Protein AF-A0A5K0UY63-F1 (afdb_monomer_lite)

pLDDT: mean 80.29, std 12.87, range [41.0, 97.06]

Secondary structure (DSSP, 8-state):
---------TTHHHHHHHHHHHHSS-GGGGGT------STT--HHHHHHHHHHHHT-BSHHHHHS-SS---HHHHHHHHHHHH-SS---BHHHHHHHHHHHHHHHHHHHHHGGGS---SSTTSS-HHHHHHHHHHHHHHHHHHTTT---BHHHHHHHHHTTS-HHHHHHHHHT-TT-EETTEEPP-EEETTTTEEE-

InterPro domains:
  IPR059080 PTC1-like, winged helix-turn-helix domain [PF25874] (123-197)

Foldseek 3Di:
DDDDDPPDPPPDPVVQLLVCLQPVAGPCVVVVDHDDDDPPPDDSVNVSVVSVVQNAAFCVVVCPPDDDDDDPSNVLQVVLCVVDPDHDTTSNSSSNSVVVVVVVVVVCVVVVVDDDDDPVCPPDPPVLLVVLLVVLLVVCVVVVPPDWAFPCRSLVVPVVVDDSVSNVVSVVVQAQDDNDPDGDHWDQDPVVRTIID

Organism: NCBI:txid210225

Radius of gyration: 25.36 Å; chains: 1; bounding box: 60×40×66 Å

Structure (mmCIF, N/CA/C/O backbone):
data_AF-A0A5K0UY63-F1
#
_entry.id   AF-A0A5K0UY63-F1
#
loop_
_atom_site.group_PDB
_atom_site.id
_atom_site.type_symbol
_atom_site.label_atom_id
_atom_site.label_alt_id
_atom_site.label_comp_id
_atom_site.label_asym_id
_atom_site.label_entity_id
_atom_site.label_seq_id
_atom_site.pdbx_PDB_ins_code
_atom_site.Cartn_x
_atom_site.Cartn_y
_atom_site.Cartn_z
_atom_site.occupancy
_atom_site.B_iso_or_equiv
_atom_site.auth_seq_id
_atom_site.auth_comp_id
_atom_site.auth_asym_id
_atom_site.auth_atom_id
_atom_site.pdbx_PDB_model_num
ATOM 1 N N . LYS A 1 1 ? -19.217 5.381 -24.881 1.00 68.44 1 LYS A N 1
ATOM 2 C CA . LYS A 1 1 ? -18.000 5.062 -24.093 1.00 68.44 1 LYS A CA 1
ATOM 3 C C . LYS A 1 1 ? -17.990 5.991 -22.887 1.00 68.44 1 LYS A C 1
ATOM 5 O O . LYS A 1 1 ? -18.087 7.191 -23.099 1.00 68.44 1 LYS A O 1
ATOM 10 N N . VAL A 1 2 ? -17.984 5.459 -21.666 1.00 81.75 2 VAL A N 1
ATOM 11 C CA . VAL A 1 2 ? -17.947 6.265 -20.432 1.00 81.75 2 VAL A CA 1
ATOM 12 C C . VAL A 1 2 ? -16.505 6.284 -19.935 1.00 81.75 2 VAL A C 1
ATOM 14 O O . VAL A 1 2 ? -15.867 5.234 -19.898 1.00 81.75 2 VAL A O 1
ATOM 17 N N . SER A 1 3 ? -15.977 7.461 -19.608 1.00 83.69 3 SER A N 1
ATOM 18 C CA . SER A 1 3 ? -14.650 7.625 -19.011 1.00 83.69 3 SER A CA 1
ATOM 19 C C . SER A 1 3 ? -14.776 8.178 -17.595 1.00 83.69 3 SER A C 1
ATOM 21 O O . SER A 1 3 ? -15.708 8.914 -17.279 1.00 83.69 3 SER A O 1
ATOM 23 N N . VAL A 1 4 ? -13.827 7.809 -16.737 1.00 83.94 4 VAL A N 1
ATOM 24 C CA . VAL A 1 4 ? -13.703 8.336 -15.377 1.00 83.94 4 VAL A CA 1
ATOM 25 C C . VAL A 1 4 ? -12.340 8.989 -15.260 1.00 83.94 4 VAL A C 1
ATOM 27 O O . VAL A 1 4 ? -11.321 8.371 -15.562 1.00 83.94 4 VAL A O 1
ATOM 30 N N . MET A 1 5 ? -12.330 10.243 -14.820 1.00 81.25 5 MET A N 1
ATOM 31 C CA . MET A 1 5 ? -11.098 10.912 -14.427 1.00 81.25 5 MET A CA 1
ATOM 32 C C . MET A 1 5 ? -10.860 10.692 -12.942 1.00 81.25 5 MET A C 1
ATOM 34 O O . MET A 1 5 ? -11.765 10.851 -12.120 1.00 81.25 5 MET A O 1
ATOM 38 N N . ASP A 1 6 ? -9.623 10.359 -12.592 1.00 76.38 6 ASP A N 1
ATOM 39 C CA . ASP A 1 6 ? -9.246 10.218 -11.198 1.00 76.38 6 ASP A CA 1
ATOM 40 C C . ASP A 1 6 ? -9.054 11.588 -10.538 1.00 76.38 6 ASP A C 1
ATOM 42 O O . ASP A 1 6 ? -7.998 12.203 -10.648 1.00 76.38 6 ASP A O 1
ATOM 46 N N . VAL A 1 7 ? -10.082 12.066 -9.836 1.00 78.88 7 VAL A N 1
ATOM 47 C CA . VAL A 1 7 ? -10.041 13.328 -9.069 1.00 78.88 7 VAL A CA 1
ATOM 48 C C . VAL A 1 7 ? -9.895 13.103 -7.562 1.00 78.88 7 VAL A C 1
ATOM 50 O O . VAL A 1 7 ? -9.933 14.049 -6.772 1.00 78.88 7 VAL A O 1
ATOM 53 N N . SER A 1 8 ? -9.759 11.846 -7.127 1.00 72.00 8 SER A N 1
ATOM 54 C CA . SER A 1 8 ? -9.719 11.518 -5.704 1.00 72.00 8 SER A CA 1
ATOM 55 C C . SER A 1 8 ? -8.430 12.039 -5.057 1.00 72.00 8 SER A C 1
ATOM 57 O O . SER A 1 8 ? -7.321 11.842 -5.551 1.00 72.00 8 SER A O 1
ATOM 59 N 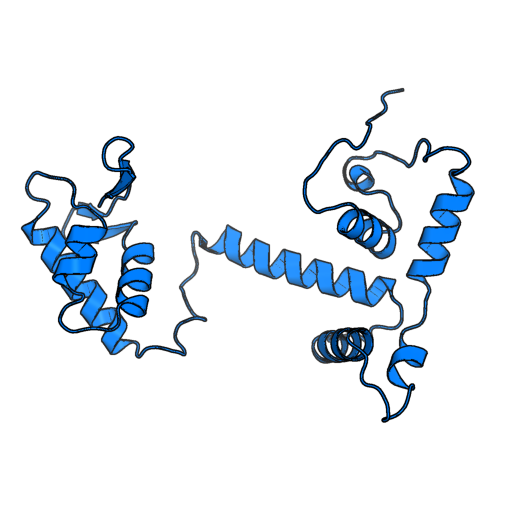N . LYS A 1 9 ? -8.558 12.661 -3.885 1.00 76.56 9 LYS A N 1
ATOM 60 C CA . LYS A 1 9 ? -7.414 12.994 -3.016 1.00 76.56 9 LYS A CA 1
ATOM 61 C C . LYS A 1 9 ? -7.136 11.899 -1.978 1.00 76.56 9 LYS A C 1
ATOM 63 O O . LYS A 1 9 ? -6.212 12.010 -1.180 1.00 76.56 9 LYS A O 1
ATOM 68 N N . LYS A 1 10 ? -7.949 10.837 -1.970 1.00 70.00 10 LYS A N 1
ATOM 69 C CA . LYS A 1 10 ? -7.872 9.733 -1.010 1.00 70.00 10 LYS A CA 1
ATOM 70 C C . LYS A 1 10 ? -6.699 8.809 -1.353 1.00 70.00 10 LYS A C 1
ATOM 72 O O . LYS A 1 10 ? -6.559 8.409 -2.504 1.00 70.00 10 LYS A O 1
ATOM 77 N N . TYR A 1 11 ? -5.918 8.450 -0.335 1.00 69.50 11 TYR A N 1
ATOM 78 C CA . TYR A 1 11 ? -4.783 7.513 -0.388 1.00 69.50 11 TYR A CA 1
ATOM 79 C C . TYR A 1 11 ? -3.586 7.900 -1.279 1.00 69.50 11 TYR A C 1
ATOM 81 O O . TYR A 1 11 ? -2.704 7.075 -1.467 1.00 69.50 11 TYR A O 1
ATOM 89 N N . GLY A 1 12 ? -3.474 9.148 -1.743 1.00 81.06 12 GLY A N 1
ATOM 90 C CA . GLY A 1 12 ? -2.293 9.606 -2.494 1.00 81.06 12 GLY A CA 1
ATOM 91 C C . GLY A 1 12 ? -2.149 8.970 -3.885 1.00 81.06 12 GLY A C 1
ATOM 92 O O . GLY A 1 12 ? -2.877 8.047 -4.265 1.00 81.06 12 GLY A O 1
ATOM 93 N N . LEU A 1 13 ? -1.250 9.511 -4.704 1.00 84.12 13 LEU A N 1
ATOM 94 C CA . LEU A 1 13 ? -0.938 8.954 -6.029 1.00 84.12 13 LEU A CA 1
ATOM 95 C C . LEU A 1 13 ? -0.099 7.676 -5.890 1.00 84.12 13 LEU A C 1
ATOM 97 O O . LEU A 1 13 ? -0.285 6.708 -6.623 1.00 84.12 13 LEU A O 1
ATOM 101 N N . GLU A 1 14 ? 0.770 7.662 -4.889 1.00 86.69 14 GLU A N 1
ATOM 102 C CA . GLU A 1 14 ? 1.729 6.617 -4.560 1.00 86.69 14 GLU A CA 1
ATOM 103 C C . GLU A 1 14 ? 1.026 5.275 -4.356 1.00 86.69 14 GLU A C 1
ATOM 105 O O . GLU A 1 14 ? 1.404 4.271 -4.954 1.00 86.69 14 GLU A O 1
ATOM 110 N N . PHE A 1 15 ? -0.069 5.257 -3.593 1.00 86.69 15 PHE A N 1
ATOM 111 C CA . PHE A 1 15 ? -0.825 4.029 -3.357 1.00 86.69 15 PHE A CA 1
ATOM 112 C C . PHE A 1 15 ? -1.457 3.465 -4.634 1.00 86.69 15 PHE A C 1
ATOM 114 O O . PHE A 1 15 ? -1.556 2.249 -4.803 1.00 86.69 15 PHE A O 1
ATOM 121 N N . ARG A 1 16 ? -1.868 4.331 -5.564 1.00 86.88 16 ARG A N 1
ATOM 122 C CA . ARG A 1 16 ? -2.431 3.898 -6.849 1.00 86.88 16 ARG A CA 1
ATOM 123 C C . ARG A 1 16 ? -1.366 3.299 -7.750 1.00 86.88 16 ARG A C 1
ATOM 125 O O . ARG A 1 16 ? -1.643 2.300 -8.411 1.00 86.88 16 ARG A O 1
ATOM 132 N N . LEU A 1 17 ? -0.168 3.886 -7.751 1.00 88.69 17 LEU A N 1
ATOM 133 C CA . LEU A 1 17 ? 0.991 3.341 -8.455 1.00 88.69 17 LEU A CA 1
ATOM 134 C C . LEU A 1 17 ? 1.354 1.968 -7.888 1.00 88.69 17 LEU A C 1
ATOM 136 O O . LEU A 1 17 ? 1.466 1.012 -8.649 1.00 88.69 17 LEU A O 1
ATOM 140 N N . LEU A 1 18 ? 1.412 1.834 -6.561 1.00 92.06 18 LEU A N 1
ATOM 141 C CA . LEU A 1 18 ? 1.636 0.545 -5.905 1.00 92.06 18 LEU A CA 1
ATOM 142 C C . LEU A 1 18 ? 0.545 -0.479 -6.255 1.00 92.06 18 LEU A C 1
ATOM 144 O O . LEU A 1 18 ? 0.858 -1.634 -6.524 1.00 92.06 18 LEU A O 1
ATOM 148 N N . ASN A 1 19 ? -0.730 -0.077 -6.327 1.00 91.75 19 ASN A N 1
ATOM 149 C CA . ASN A 1 19 ? -1.806 -0.983 -6.746 1.00 91.75 19 ASN A CA 1
ATOM 150 C C . ASN A 1 19 ? -1.631 -1.430 -8.205 1.00 91.75 19 ASN A C 1
ATOM 152 O O . ASN A 1 19 ? -1.922 -2.583 -8.520 1.00 91.75 19 ASN A O 1
ATOM 156 N N . ALA A 1 20 ? -1.169 -0.537 -9.085 1.00 93.31 20 ALA A N 1
ATOM 157 C CA . ALA A 1 20 ? -0.877 -0.887 -10.469 1.00 93.31 20 ALA A CA 1
ATOM 158 C C . ALA A 1 20 ? 0.277 -1.887 -10.572 1.00 93.31 20 ALA A C 1
ATOM 160 O O . ALA A 1 20 ? 0.140 -2.874 -11.286 1.00 93.31 20 ALA A O 1
ATOM 161 N N . VAL A 1 21 ? 1.351 -1.686 -9.806 1.00 95.00 21 VAL A N 1
ATOM 162 C CA . VAL A 1 21 ? 2.482 -2.624 -9.720 1.00 95.00 21 VAL A CA 1
ATOM 163 C C . VAL A 1 21 ? 2.033 -3.986 -9.185 1.00 95.00 21 VAL A C 1
ATOM 165 O O . VAL A 1 21 ? 2.363 -5.007 -9.775 1.00 95.00 21 VAL A O 1
ATOM 168 N N . ALA A 1 22 ? 1.222 -4.016 -8.124 1.00 94.25 22 ALA A N 1
ATOM 169 C CA . ALA A 1 22 ? 0.754 -5.263 -7.521 1.00 94.25 22 ALA A CA 1
ATOM 170 C C . ALA A 1 22 ? -0.205 -6.052 -8.431 1.00 94.25 22 ALA A C 1
ATOM 172 O O . ALA A 1 22 ? -0.107 -7.273 -8.541 1.00 94.25 22 ALA A O 1
ATOM 173 N N . LYS A 1 23 ? -1.161 -5.367 -9.074 1.00 92.75 23 LYS A N 1
ATOM 174 C CA . LYS A 1 23 ? -2.281 -6.011 -9.789 1.00 92.75 23 LYS A CA 1
ATOM 175 C C . LYS A 1 23 ? -2.172 -5.973 -11.312 1.00 92.75 23 LYS A C 1
ATOM 177 O O . LYS A 1 23 ? -3.066 -6.492 -11.980 1.00 92.75 23 LYS A O 1
ATOM 182 N N . GLY A 1 24 ? -1.157 -5.306 -11.858 1.00 91.94 24 GLY A N 1
ATOM 183 C CA . GLY A 1 24 ? -0.968 -5.119 -13.299 1.00 91.94 24 GLY A CA 1
ATOM 184 C C . GLY A 1 24 ? -2.048 -4.269 -13.977 1.00 91.94 24 GLY A C 1
ATOM 185 O O . GLY A 1 24 ? -2.170 -4.298 -15.198 1.00 91.94 24 GLY A O 1
ATOM 186 N N . ARG A 1 25 ? -2.869 -3.539 -13.210 1.00 90.94 25 ARG A N 1
ATOM 187 C CA . ARG A 1 25 ? -4.003 -2.761 -13.731 1.00 90.94 25 ARG A CA 1
ATOM 188 C C . ARG A 1 25 ? -4.186 -1.432 -12.996 1.00 90.94 2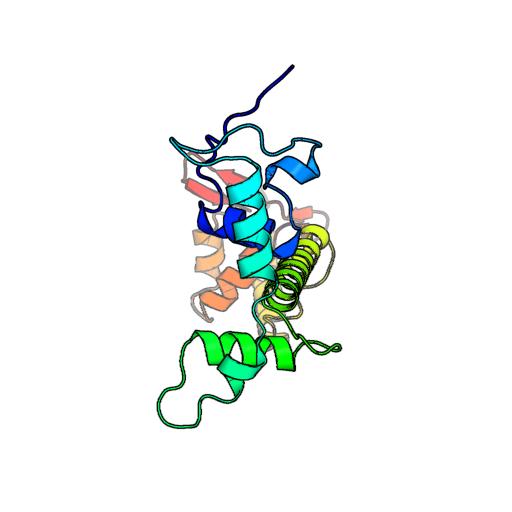5 ARG A C 1
ATOM 190 O O . ARG A 1 25 ? -3.865 -1.352 -11.808 1.00 90.94 25 ARG A O 1
ATOM 197 N N . PRO A 1 26 ? -4.767 -0.409 -13.647 1.00 89.19 26 PRO A N 1
ATOM 198 C CA . PRO A 1 26 ? -5.088 0.856 -12.996 1.00 89.19 26 PRO A CA 1
ATOM 199 C C . PRO A 1 26 ? -5.979 0.682 -11.764 1.00 89.19 26 PRO A C 1
ATOM 201 O O . PRO A 1 26 ? -6.680 -0.319 -11.609 1.00 89.19 26 PRO A O 1
ATOM 204 N N . TRP A 1 27 ? -6.012 1.709 -10.914 1.00 86.69 27 TRP A N 1
ATOM 205 C CA . TRP A 1 27 ? -6.819 1.727 -9.691 1.00 86.69 27 TRP A CA 1
ATOM 206 C C . TRP A 1 27 ? -8.291 1.337 -9.924 1.00 86.69 27 TRP A C 1
ATOM 208 O O . TRP A 1 27 ? -8.825 0.457 -9.246 1.00 86.69 27 TRP A O 1
ATOM 218 N N . TYR A 1 28 ? -8.925 1.932 -10.939 1.00 87.69 28 TYR A N 1
ATOM 219 C CA . TYR A 1 28 ? -10.322 1.660 -11.292 1.00 87.69 28 TYR A CA 1
ATOM 220 C C . TYR A 1 28 ? -10.533 0.336 -12.045 1.00 87.69 28 TYR A C 1
ATOM 222 O O . TYR A 1 28 ? -11.675 -0.044 -12.301 1.00 87.69 28 TYR A O 1
ATOM 230 N N . GLY A 1 29 ? -9.468 -0.420 -12.325 1.00 87.81 29 GLY A N 1
ATOM 231 C CA . GLY A 1 29 ? -9.552 -1.738 -12.958 1.00 87.81 29 GLY A CA 1
ATOM 232 C C . GLY A 1 29 ? -10.328 -2.769 -12.146 1.00 87.81 29 GLY A C 1
ATOM 233 O O . GLY A 1 29 ? -10.882 -3.700 -12.714 1.00 87.81 29 GLY A O 1
ATOM 234 N N . ASN A 1 30 ? -10.464 -2.582 -10.829 1.00 85.94 30 ASN A N 1
ATOM 235 C CA . ASN A 1 30 ? -11.342 -3.434 -10.014 1.00 85.94 30 ASN A CA 1
ATOM 236 C C . ASN A 1 30 ? -12.841 -3.229 -10.315 1.00 85.94 30 ASN A C 1
ATOM 238 O O . ASN A 1 30 ? -13.648 -4.055 -9.907 1.00 85.94 30 ASN A O 1
ATOM 242 N N . TRP A 1 31 ? -13.209 -2.158 -11.024 1.00 89.44 31 TRP A N 1
ATOM 243 C CA . TRP A 1 31 ? -14.579 -1.850 -11.453 1.00 89.44 31 TRP A CA 1
ATOM 244 C C . TRP A 1 31 ? -14.757 -1.975 -12.975 1.00 89.44 31 TRP A C 1
ATOM 246 O O . TRP A 1 31 ? -15.702 -1.424 -13.529 1.00 89.44 31 TRP A O 1
ATOM 256 N N . GLY A 1 32 ? -13.840 -2.669 -13.659 1.00 89.06 32 GLY A N 1
ATOM 257 C CA . GLY A 1 32 ? -13.910 -2.889 -15.107 1.00 89.06 32 GLY A CA 1
ATOM 258 C C . GLY A 1 32 ? -13.437 -1.712 -15.963 1.00 89.06 32 GLY A C 1
ATOM 259 O O . GLY A 1 32 ? -13.630 -1.734 -17.174 1.00 89.06 32 GLY A O 1
ATOM 260 N N . TYR A 1 33 ? -12.818 -0.686 -15.367 1.00 88.81 33 TYR A N 1
ATOM 261 C CA . TYR A 1 33 ? -12.210 0.401 -16.136 1.00 88.81 33 TYR A CA 1
ATOM 262 C C . TYR A 1 33 ? -10.801 0.040 -16.597 1.00 88.81 33 TYR A C 1
ATOM 264 O O . TYR A 1 33 ? -9.966 -0.420 -15.820 1.00 88.81 33 TYR A O 1
ATOM 272 N N . GLU A 1 34 ? -10.504 0.347 -17.850 1.00 88.19 34 GLU A N 1
ATOM 273 C CA . GLU A 1 34 ? -9.173 0.190 -18.426 1.00 88.19 34 GLU A CA 1
ATOM 274 C C . GLU A 1 34 ? -8.415 1.519 -18.448 1.00 88.19 34 GLU A C 1
ATOM 276 O O . GLU A 1 34 ? -8.989 2.600 -18.271 1.00 88.19 34 GLU A O 1
ATOM 281 N N . PHE A 1 35 ? -7.101 1.448 -18.667 1.00 87.12 35 PHE A N 1
ATOM 282 C CA . PHE A 1 35 ? -6.295 2.646 -18.859 1.00 87.12 35 PHE A CA 1
ATOM 283 C C . PHE A 1 35 ? -6.685 3.308 -20.186 1.00 87.12 35 PHE A C 1
ATOM 285 O O . PHE A 1 35 ? -6.451 2.752 -21.254 1.00 87.12 35 PHE A O 1
ATOM 292 N N . GLY A 1 36 ? -7.319 4.480 -20.111 1.00 83.81 36 GLY A N 1
ATOM 293 C CA . GLY A 1 36 ? -7.792 5.200 -21.294 1.00 83.81 36 GLY A CA 1
ATOM 294 C C . GLY A 1 36 ? -6.718 6.085 -21.921 1.00 83.81 36 GLY A C 1
ATOM 295 O O . GLY A 1 36 ? -6.358 5.906 -23.079 1.00 83.81 36 GLY A O 1
ATOM 296 N N . ALA A 1 37 ? -6.232 7.061 -21.156 1.00 80.75 37 ALA A N 1
ATOM 297 C CA . ALA A 1 37 ? -5.186 7.991 -21.564 1.00 80.75 37 ALA A CA 1
ATOM 298 C C . ALA A 1 37 ? -4.457 8.510 -20.320 1.00 80.75 37 ALA A C 1
ATOM 300 O O . ALA A 1 37 ? -5.085 8.720 -19.278 1.00 80.75 37 ALA A O 1
ATOM 301 N N . GLY A 1 38 ? -3.143 8.704 -20.426 1.00 74.62 38 GLY A N 1
ATOM 302 C CA . GLY A 1 38 ? -2.358 9.362 -19.387 1.00 74.62 38 GLY A CA 1
ATOM 303 C C . GLY A 1 38 ? -2.269 10.873 -19.593 1.00 74.62 38 GLY A C 1
ATOM 304 O O . GLY A 1 38 ? -2.904 11.445 -20.479 1.00 74.62 38 GLY A O 1
ATOM 305 N N . SER A 1 39 ? -1.438 11.518 -18.775 1.00 76.38 39 SER A N 1
ATOM 306 C CA . SER A 1 39 ? -0.984 12.890 -19.021 1.00 76.38 39 SER A CA 1
ATOM 307 C C . SER A 1 39 ? -0.276 12.997 -20.379 1.00 76.38 39 SER A C 1
ATOM 309 O O . SER A 1 39 ? 0.105 11.981 -20.963 1.00 76.38 39 SER A O 1
ATOM 311 N N . PHE A 1 40 ? -0.098 14.224 -20.880 1.00 75.56 40 PHE A N 1
ATOM 312 C CA . PHE A 1 40 ? 0.526 14.504 -22.180 1.00 75.56 40 PHE A CA 1
ATOM 313 C C . PHE A 1 40 ? 1.731 13.581 -22.467 1.00 75.56 40 PHE A C 1
ATOM 315 O O . PHE A 1 40 ? 2.622 13.453 -21.631 1.00 75.56 40 PHE A O 1
ATOM 322 N N . ALA A 1 41 ? 1.727 12.936 -23.640 1.00 75.00 41 ALA A N 1
ATOM 323 C CA . ALA A 1 41 ? 2.731 11.972 -24.117 1.00 75.00 41 ALA A CA 1
ATOM 324 C C . ALA A 1 41 ? 2.818 10.595 -23.409 1.00 75.00 41 ALA A C 1
ATOM 326 O O . ALA A 1 41 ? 3.713 9.813 -23.728 1.00 75.00 41 ALA A O 1
ATOM 327 N N . ILE A 1 42 ? 1.889 10.231 -22.518 1.00 82.62 42 ILE A N 1
ATOM 328 C CA . ILE A 1 42 ? 1.812 8.867 -21.961 1.00 82.62 42 ILE A CA 1
ATOM 329 C C . ILE A 1 42 ? 0.825 8.026 -22.780 1.00 82.62 42 ILE A C 1
ATOM 331 O O . ILE A 1 42 ? -0.391 8.226 -22.708 1.00 82.62 42 ILE A O 1
ATOM 335 N N . SER A 1 43 ? 1.352 7.067 -23.546 1.00 89.00 43 SER A N 1
ATOM 336 C CA . SER A 1 43 ? 0.550 6.079 -24.267 1.00 89.00 43 SER A CA 1
ATOM 337 C C . SER A 1 43 ? 0.120 4.928 -23.353 1.00 89.00 43 SER A C 1
ATOM 339 O O . SER A 1 43 ? 0.664 4.711 -22.268 1.00 89.00 43 SER A O 1
ATOM 341 N N . ILE A 1 44 ? -0.880 4.170 -23.802 1.00 89.50 44 ILE A N 1
ATOM 342 C CA . ILE A 1 44 ? -1.329 2.952 -23.118 1.00 89.50 44 ILE A CA 1
ATOM 343 C C . ILE A 1 44 ? -0.168 1.951 -23.008 1.00 89.50 44 ILE A C 1
ATOM 345 O O . ILE A 1 44 ? 0.078 1.396 -21.936 1.00 89.50 44 ILE A O 1
ATOM 349 N N . ASP A 1 45 ? 0.592 1.778 -24.090 1.00 90.88 45 ASP A N 1
ATOM 350 C CA . ASP A 1 45 ? 1.724 0.853 -24.131 1.00 90.88 45 ASP A CA 1
ATOM 351 C C . ASP A 1 45 ? 2.845 1.268 -23.185 1.00 90.88 45 ASP A C 1
ATOM 353 O O . ASP A 1 45 ? 3.361 0.421 -22.453 1.00 90.88 45 ASP A O 1
ATOM 357 N N . SER A 1 46 ? 3.192 2.561 -23.144 1.00 91.75 46 SER A N 1
ATOM 358 C CA . SER A 1 46 ? 4.248 3.045 -22.254 1.00 91.75 46 SER A CA 1
ATOM 359 C C . SER A 1 46 ? 3.855 2.896 -20.786 1.00 91.75 46 SER A C 1
ATOM 361 O O . SER A 1 46 ? 4.687 2.498 -19.971 1.00 91.75 46 SER A O 1
ATOM 363 N N . TYR A 1 47 ? 2.577 3.109 -20.453 1.00 91.19 47 TYR A N 1
ATOM 364 C CA . TYR A 1 47 ? 2.049 2.840 -19.118 1.00 91.19 47 TYR A CA 1
ATOM 365 C C . TYR A 1 47 ? 2.214 1.366 -18.728 1.00 91.19 47 TYR A C 1
ATOM 367 O O . TYR A 1 47 ? 2.819 1.062 -17.699 1.00 91.19 47 TYR A O 1
ATOM 375 N N . PHE A 1 48 ? 1.719 0.434 -19.548 1.00 92.44 48 PHE A N 1
ATOM 376 C CA . PHE A 1 48 ? 1.805 -0.991 -19.219 1.00 92.44 48 PHE A CA 1
ATOM 377 C C . PHE A 1 48 ? 3.241 -1.518 -19.250 1.00 92.44 48 PHE A C 1
ATOM 379 O O . PHE A 1 48 ? 3.581 -2.401 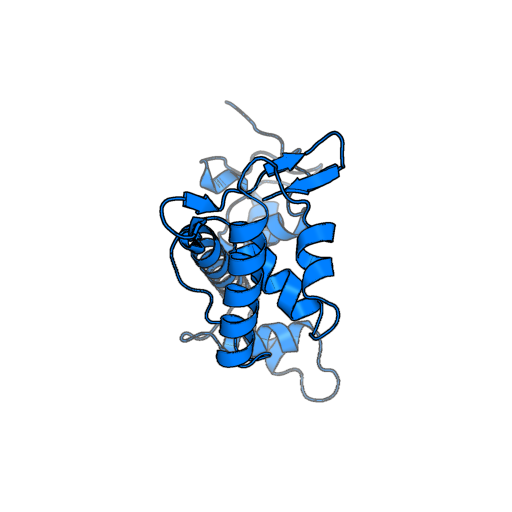-18.464 1.00 92.44 48 PHE A O 1
ATOM 386 N N . GLN A 1 49 ? 4.100 -0.977 -20.114 1.00 94.56 49 GLN A N 1
ATOM 387 C CA . GLN A 1 49 ? 5.523 -1.296 -20.119 1.00 94.56 49 GLN A CA 1
ATOM 388 C C . GLN A 1 49 ? 6.199 -0.841 -18.825 1.00 94.56 49 GLN A C 1
ATOM 390 O O . GLN A 1 49 ? 6.942 -1.625 -18.241 1.00 94.56 49 GLN A O 1
ATOM 395 N N . ALA A 1 50 ? 5.907 0.369 -18.344 1.00 93.62 50 ALA A N 1
ATOM 396 C CA . ALA A 1 50 ? 6.432 0.861 -17.075 1.00 93.62 50 ALA A CA 1
ATOM 397 C C . ALA A 1 50 ? 5.943 0.012 -15.892 1.00 93.62 50 ALA A C 1
ATOM 399 O O . ALA A 1 50 ? 6.749 -0.392 -15.058 1.00 93.62 50 ALA A O 1
ATOM 400 N N . VAL A 1 51 ? 4.646 -0.319 -15.847 1.00 94.81 51 VAL A N 1
ATOM 401 C CA . VAL A 1 51 ? 4.086 -1.196 -14.805 1.00 94.81 51 VAL A CA 1
ATOM 402 C C . VAL A 1 51 ? 4.792 -2.549 -14.802 1.00 94.81 51 VAL A C 1
ATOM 404 O O . VAL A 1 51 ? 5.236 -2.972 -13.740 1.00 94.81 51 VAL A O 1
ATOM 407 N N . ARG A 1 52 ? 4.956 -3.187 -15.970 1.00 96.06 52 ARG A N 1
ATOM 408 C CA . ARG A 1 52 ? 5.670 -4.469 -16.091 1.00 96.06 52 ARG A CA 1
ATOM 409 C C . ARG A 1 52 ? 7.130 -4.365 -15.666 1.00 96.06 52 ARG A C 1
ATOM 411 O O . ARG A 1 52 ? 7.598 -5.217 -14.926 1.00 96.06 52 ARG A O 1
ATOM 418 N N . ALA A 1 53 ? 7.834 -3.329 -16.120 1.00 96.62 53 ALA A N 1
ATOM 419 C CA . ALA A 1 53 ? 9.244 -3.134 -15.802 1.00 96.62 53 ALA A CA 1
ATOM 420 C C . ALA A 1 53 ? 9.467 -2.969 -14.295 1.00 96.62 53 ALA A C 1
ATOM 422 O O . ALA A 1 53 ? 10.416 -3.529 -13.760 1.00 96.62 53 ALA A O 1
ATOM 423 N N . ILE A 1 54 ? 8.582 -2.233 -13.614 1.00 95.62 54 ILE A N 1
ATOM 424 C CA . ILE A 1 54 ? 8.638 -2.036 -12.162 1.00 95.62 54 ILE A CA 1
ATOM 425 C C . ILE A 1 54 ? 8.215 -3.311 -11.423 1.00 95.62 54 ILE A C 1
ATOM 427 O O . ILE A 1 54 ? 8.855 -3.698 -10.450 1.00 95.62 54 ILE A O 1
ATOM 431 N N . SER A 1 55 ? 7.149 -3.979 -11.871 1.00 96.62 55 SER A N 1
ATOM 432 C CA . SER A 1 55 ? 6.629 -5.183 -11.216 1.00 96.62 55 SER A CA 1
ATOM 433 C C . SER A 1 55 ? 7.622 -6.343 -11.272 1.00 96.62 55 SER A C 1
ATOM 435 O O . SER A 1 55 ? 7.720 -7.094 -10.308 1.00 96.62 55 SER A O 1
ATOM 437 N N . SER A 1 56 ? 8.395 -6.456 -12.356 1.00 96.50 56 SER A N 1
ATOM 438 C CA . SER A 1 56 ? 9.380 -7.521 -12.564 1.00 96.50 56 SER A CA 1
ATOM 439 C C . SER A 1 56 ? 10.753 -7.259 -11.938 1.00 96.50 56 SER A C 1
ATOM 441 O O . SER A 1 56 ? 11.676 -8.023 -12.211 1.00 96.50 56 SER A O 1
ATOM 443 N N . ILE A 1 57 ? 10.940 -6.181 -11.166 1.00 95.88 57 ILE A N 1
ATOM 444 C CA . ILE A 1 57 ? 12.232 -5.910 -10.522 1.00 95.88 57 ILE A CA 1
ATOM 445 C C . ILE A 1 57 ? 12.515 -7.028 -9.499 1.00 95.88 57 ILE A C 1
ATOM 447 O O . ILE A 1 57 ? 11.708 -7.192 -8.578 1.00 95.88 57 ILE A O 1
ATOM 451 N N . PRO A 1 58 ? 13.632 -7.771 -9.628 1.00 95.69 58 PRO A N 1
ATOM 452 C CA . PRO A 1 58 ? 14.024 -8.795 -8.662 1.00 95.69 58 PRO A CA 1
ATOM 453 C C . PRO A 1 58 ? 14.418 -8.166 -7.320 1.00 95.69 58 PRO A C 1
ATOM 455 O O . PRO A 1 58 ? 15.014 -7.085 -7.288 1.00 95.69 58 PRO A O 1
ATOM 458 N N . LEU A 1 59 ? 14.090 -8.830 -6.210 1.00 92.88 59 LEU A N 1
ATOM 459 C CA . LEU A 1 59 ? 14.388 -8.340 -4.860 1.00 92.88 59 LEU A CA 1
ATOM 460 C C . LEU A 1 59 ? 15.789 -8.723 -4.376 1.00 92.88 59 LEU A C 1
ATOM 462 O O . LEU A 1 59 ? 16.351 -8.045 -3.514 1.00 92.88 59 LEU A O 1
ATOM 466 N N . GLU A 1 60 ? 16.365 -9.784 -4.938 1.00 90.50 60 GLU A N 1
ATOM 467 C CA . GLU A 1 60 ? 17.657 -10.343 -4.546 1.00 90.50 60 GLU A CA 1
ATOM 468 C C . GLU A 1 60 ? 18.793 -9.304 -4.551 1.00 90.50 60 GLU A C 1
ATOM 470 O O . GLU A 1 60 ? 19.536 -9.257 -3.567 1.00 90.50 60 GLU A O 1
ATOM 475 N N . PRO A 1 61 ? 18.926 -8.413 -5.558 1.00 89.56 61 PRO A N 1
ATOM 476 C CA . PRO A 1 61 ? 19.991 -7.411 -5.567 1.00 89.56 61 PRO A CA 1
ATOM 477 C C . PRO A 1 61 ? 19.944 -6.463 -4.365 1.00 89.56 61 PRO A C 1
ATOM 479 O O . PRO A 1 61 ? 20.991 -6.085 -3.847 1.00 89.56 61 PRO A O 1
ATOM 482 N N . PHE A 1 62 ? 18.746 -6.126 -3.872 1.00 86.56 62 PHE A N 1
ATOM 483 C CA . PHE A 1 62 ? 18.592 -5.245 -2.711 1.00 86.56 62 PHE A CA 1
ATOM 484 C C . PHE A 1 62 ? 18.946 -5.934 -1.393 1.00 86.56 62 PHE A C 1
ATOM 486 O O . PHE A 1 62 ? 19.202 -5.247 -0.412 1.00 86.56 62 PHE A O 1
ATOM 493 N N . LEU A 1 63 ? 18.951 -7.270 -1.353 1.00 82.69 63 LEU A N 1
ATOM 494 C CA . LEU A 1 63 ? 19.303 -8.060 -0.171 1.00 82.69 63 LEU A CA 1
ATOM 495 C C . LEU A 1 63 ? 20.801 -8.378 -0.097 1.00 82.69 63 LEU A C 1
ATOM 497 O O . LEU A 1 63 ? 21.327 -8.578 0.998 1.00 82.69 63 LEU A O 1
ATOM 501 N N . VAL A 1 64 ? 21.473 -8.432 -1.251 1.00 78.88 64 VAL A N 1
ATOM 502 C CA . VAL A 1 64 ? 22.908 -8.740 -1.368 1.00 78.88 64 VAL A CA 1
ATOM 503 C C . VAL A 1 64 ? 23.784 -7.510 -1.130 1.00 78.88 64 VAL A C 1
ATOM 505 O O . VAL A 1 64 ? 24.957 -7.674 -0.812 1.00 78.88 64 VAL A O 1
ATOM 508 N N . GLU A 1 65 ? 23.245 -6.290 -1.236 1.00 64.50 65 GLU A N 1
ATOM 509 C CA . GLU A 1 65 ? 24.009 -5.053 -1.040 1.00 64.50 65 GLU A CA 1
ATOM 510 C C . GLU A 1 65 ? 24.559 -4.962 0.404 1.00 64.50 65 GLU A C 1
ATOM 512 O O . GLU A 1 65 ? 23.895 -4.580 1.369 1.00 64.50 65 GLU A O 1
ATOM 517 N N . GLU A 1 66 ? 25.797 -5.437 0.553 1.00 55.59 66 GLU A N 1
ATOM 518 C CA . GLU A 1 66 ? 26.436 -5.809 1.807 1.00 55.59 66 GLU A CA 1
ATOM 519 C C . GLU A 1 66 ? 26.712 -4.613 2.730 1.00 55.59 66 GLU A C 1
ATOM 521 O O . GLU A 1 66 ? 27.431 -3.670 2.398 1.00 55.59 66 GLU A O 1
ATOM 526 N N . ARG A 1 67 ? 26.237 -4.765 3.973 1.00 54.81 67 ARG A N 1
ATOM 527 C CA . ARG A 1 67 ? 26.907 -4.435 5.251 1.00 54.81 67 ARG A CA 1
ATOM 528 C C . ARG A 1 67 ? 27.294 -2.980 5.562 1.00 54.81 67 ARG A C 1
ATOM 530 O O . ARG A 1 67 ? 27.489 -2.697 6.740 1.00 54.81 67 ARG A O 1
ATOM 537 N N . SER A 1 68 ? 27.360 -2.051 4.606 1.00 54.53 68 SER A N 1
ATOM 538 C CA . SER A 1 68 ? 27.800 -0.666 4.867 1.00 54.53 68 SER A CA 1
ATOM 539 C C . SER A 1 68 ? 26.665 0.360 4.957 1.00 54.53 68 SER A C 1
ATOM 541 O O . SER A 1 68 ? 26.839 1.394 5.603 1.00 54.53 68 SER A O 1
ATOM 543 N N . ARG A 1 69 ? 25.493 0.098 4.357 1.00 62.34 69 ARG A N 1
ATOM 544 C CA . ARG A 1 69 ? 24.351 1.030 4.353 1.00 62.34 69 ARG A CA 1
ATOM 545 C C . ARG A 1 69 ? 23.025 0.274 4.350 1.00 62.34 69 ARG A C 1
ATOM 547 O O . ARG A 1 69 ? 22.478 -0.009 3.292 1.00 62.34 69 ARG A O 1
ATOM 554 N N . ARG A 1 70 ? 22.488 -0.037 5.535 1.00 70.56 70 ARG A N 1
ATOM 555 C CA . ARG A 1 70 ? 21.093 -0.496 5.638 1.00 70.56 70 ARG A CA 1
ATOM 556 C C . ARG A 1 70 ? 20.187 0.612 5.117 1.00 70.56 70 ARG A C 1
ATOM 558 O O . ARG A 1 70 ? 20.118 1.688 5.709 1.00 70.56 70 ARG A O 1
ATOM 565 N N . THR A 1 71 ? 19.555 0.371 3.977 1.00 83.88 71 THR A N 1
ATOM 566 C CA . THR A 1 71 ? 18.555 1.283 3.433 1.00 83.88 71 THR A CA 1
ATOM 567 C C . THR A 1 71 ? 17.193 0.948 4.043 1.00 83.88 71 THR A C 1
ATOM 569 O O . THR A 1 71 ? 16.929 -0.218 4.341 1.00 83.88 71 THR A O 1
ATOM 572 N N . PRO A 1 72 ? 16.277 1.921 4.174 1.00 87.81 72 PRO A N 1
ATOM 573 C CA . PRO A 1 72 ? 14.902 1.627 4.579 1.00 87.81 72 PRO A CA 1
ATOM 574 C C . PRO A 1 72 ? 14.224 0.582 3.679 1.00 87.81 72 PRO A C 1
ATOM 576 O O . PRO A 1 72 ? 13.372 -0.172 4.136 1.00 87.81 72 PRO A O 1
ATOM 579 N N . LEU A 1 73 ? 14.619 0.513 2.401 1.00 87.62 73 LEU A N 1
ATOM 580 C CA . LEU A 1 73 ? 14.117 -0.485 1.462 1.00 87.62 73 LEU A CA 1
ATOM 581 C C . LEU A 1 73 ? 14.578 -1.900 1.838 1.00 87.62 73 LEU A C 1
ATOM 583 O O . LEU A 1 73 ? 13.754 -2.811 1.836 1.00 87.62 73 LEU A O 1
ATOM 587 N N . TYR A 1 74 ? 15.850 -2.073 2.215 1.00 89.25 74 TYR A N 1
ATOM 588 C CA . TYR A 1 74 ? 16.360 -3.346 2.731 1.00 89.25 74 TYR A CA 1
ATOM 589 C C . TYR A 1 74 ? 15.545 -3.818 3.937 1.00 89.25 74 TYR A C 1
ATOM 591 O O . TYR A 1 74 ? 15.078 -4.954 3.947 1.00 89.25 74 TYR A O 1
ATOM 599 N N . ASP A 1 75 ? 15.326 -2.942 4.924 1.00 89.56 75 ASP A N 1
ATOM 600 C CA . ASP A 1 75 ? 14.603 -3.301 6.150 1.00 89.56 75 ASP A CA 1
ATOM 601 C C . ASP A 1 75 ? 13.154 -3.715 5.852 1.00 89.56 75 ASP A C 1
ATOM 603 O O . ASP A 1 75 ? 12.659 -4.688 6.421 1.00 89.56 75 ASP A O 1
ATOM 607 N N . ILE A 1 76 ? 12.486 -3.024 4.919 1.00 92.50 76 ILE A N 1
ATOM 608 C CA . ILE A 1 76 ? 11.137 -3.378 4.456 1.00 92.50 76 ILE A CA 1
ATOM 609 C C . ILE A 1 76 ? 11.142 -4.753 3.784 1.00 92.50 76 ILE A C 1
ATOM 611 O O . ILE A 1 76 ? 10.340 -5.609 4.159 1.00 92.50 76 ILE A O 1
ATOM 615 N N . ILE A 1 77 ? 12.032 -4.981 2.813 1.00 92.00 77 ILE A N 1
ATOM 616 C CA . ILE A 1 77 ? 12.106 -6.261 2.094 1.00 92.00 77 ILE A CA 1
ATOM 617 C C . ILE A 1 77 ? 12.393 -7.386 3.090 1.00 92.00 77 ILE A C 1
ATOM 619 O O . ILE A 1 77 ? 11.667 -8.374 3.119 1.00 92.00 77 ILE A O 1
ATOM 623 N N . PHE A 1 78 ? 13.402 -7.221 3.945 1.00 90.31 78 PHE A N 1
ATOM 624 C CA . PHE A 1 78 ? 13.784 -8.218 4.939 1.00 90.31 78 PHE A CA 1
ATOM 625 C C . PHE A 1 78 ? 12.633 -8.537 5.902 1.00 90.31 78 PHE A C 1
ATOM 627 O O . PHE A 1 78 ? 12.318 -9.708 6.119 1.00 90.31 78 PHE A O 1
ATOM 634 N N . PHE A 1 79 ? 11.967 -7.512 6.442 1.00 92.31 79 PHE A N 1
ATOM 635 C CA . PHE A 1 79 ? 10.860 -7.687 7.379 1.00 92.31 79 PHE A CA 1
ATOM 636 C C . PHE A 1 79 ? 9.703 -8.467 6.752 1.00 92.31 79 PHE A C 1
ATOM 638 O O . PHE A 1 79 ? 9.271 -9.477 7.307 1.00 92.31 79 PHE A O 1
ATOM 645 N N . TYR A 1 80 ? 9.222 -8.055 5.579 1.00 94.25 80 TYR A N 1
ATOM 646 C CA . TYR A 1 80 ? 8.080 -8.725 4.956 1.00 94.25 80 TYR A CA 1
ATOM 647 C C . TYR A 1 80 ? 8.434 -10.102 4.392 1.00 94.25 80 TYR A C 1
ATOM 649 O O . TYR A 1 80 ? 7.615 -11.014 4.502 1.00 94.25 80 TYR A O 1
ATOM 657 N N . SER A 1 81 ? 9.658 -10.301 3.897 1.00 91.25 81 SER A N 1
ATOM 658 C CA . SER A 1 81 ? 10.152 -11.633 3.529 1.00 91.25 81 SER A CA 1
ATOM 659 C C . SER A 1 81 ? 10.227 -12.571 4.733 1.00 91.25 81 SER A C 1
ATOM 661 O O . SER A 1 81 ? 9.922 -13.748 4.590 1.00 91.25 81 SER A O 1
ATOM 663 N N . SER A 1 82 ? 10.562 -12.066 5.927 1.00 91.06 82 SER A N 1
ATOM 664 C CA . SER A 1 82 ? 10.587 -12.875 7.157 1.00 91.06 82 SER A CA 1
ATOM 665 C C . SER A 1 82 ? 9.195 -13.299 7.644 1.00 91.06 82 SER A C 1
ATOM 667 O O . SER A 1 82 ? 9.062 -14.308 8.332 1.00 91.06 82 SER A O 1
ATOM 669 N N . LEU A 1 83 ? 8.158 -12.533 7.289 1.00 92.19 83 LEU A N 1
ATOM 670 C CA . LEU A 1 83 ? 6.764 -12.839 7.618 1.00 92.19 83 LEU A CA 1
ATOM 671 C C . LEU A 1 83 ? 6.096 -13.753 6.589 1.00 92.19 83 LEU A C 1
ATOM 673 O O . LEU A 1 83 ? 5.089 -14.382 6.907 1.00 92.19 83 LEU A O 1
ATOM 677 N N . SER A 1 84 ? 6.585 -13.761 5.352 1.00 91.19 84 SER A N 1
ATOM 678 C CA . SER A 1 84 ? 5.978 -14.514 4.260 1.00 91.19 84 SER A CA 1
ATOM 679 C C . SER A 1 84 ? 6.315 -16.000 4.362 1.00 91.19 84 SER A C 1
ATOM 681 O O . SER A 1 84 ? 7.459 -16.382 4.595 1.00 91.19 84 SER A O 1
ATOM 683 N N . THR A 1 85 ? 5.320 -16.861 4.153 1.00 89.00 85 THR A N 1
ATOM 684 C CA . THR A 1 85 ? 5.524 -18.317 4.064 1.00 89.00 85 THR A CA 1
ATOM 685 C C . THR A 1 85 ? 6.096 -18.740 2.712 1.00 89.00 85 THR A C 1
ATOM 687 O O . THR A 1 85 ? 6.746 -19.779 2.616 1.00 89.00 85 THR A O 1
ATOM 690 N N . SER A 1 86 ? 5.870 -17.937 1.670 1.00 87.62 86 SER A N 1
ATOM 691 C CA . SER A 1 86 ? 6.424 -18.116 0.328 1.00 87.62 86 SER A CA 1
ATOM 692 C C . SER A 1 86 ? 7.549 -17.111 0.055 1.00 87.62 86 SER A C 1
ATOM 694 O O . SER A 1 86 ? 7.470 -15.975 0.529 1.00 87.62 86 SER A O 1
ATOM 696 N N . PRO A 1 87 ? 8.574 -17.470 -0.735 1.00 89.19 87 PRO A N 1
ATOM 697 C CA . PRO A 1 87 ? 9.620 -16.522 -1.101 1.00 89.19 87 PRO A CA 1
ATOM 698 C C . PRO A 1 87 ? 9.031 -15.360 -1.912 1.00 89.19 87 PRO A C 1
ATOM 700 O O . PRO A 1 87 ? 8.234 -15.573 -2.824 1.00 89.19 87 PRO A O 1
ATOM 703 N N . LEU A 1 88 ? 9.424 -14.134 -1.565 1.00 93.94 88 LEU A N 1
ATOM 704 C CA . LEU A 1 88 ? 9.101 -12.931 -2.329 1.00 93.94 88 LEU A CA 1
ATOM 705 C C . LEU A 1 88 ? 10.261 -12.674 -3.294 1.00 93.94 88 LEU A C 1
ATOM 707 O O . LEU A 1 88 ? 11.361 -12.351 -2.846 1.00 93.94 88 LEU A O 1
ATOM 711 N N . SER A 1 89 ? 10.031 -12.850 -4.595 1.00 94.44 89 SER A N 1
ATOM 712 C CA . SER A 1 89 ? 11.088 -12.752 -5.613 1.00 94.44 89 SER A CA 1
ATOM 713 C C . SER A 1 89 ? 11.095 -11.403 -6.318 1.00 94.44 89 SER A C 1
ATOM 715 O O . SER A 1 89 ? 12.153 -10.879 -6.648 1.00 94.44 89 SER A O 1
ATOM 717 N N . THR A 1 90 ? 9.923 -10.813 -6.540 1.00 97.06 90 THR A N 1
ATOM 718 C CA . THR A 1 90 ? 9.787 -9.562 -7.290 1.00 97.06 90 THR A CA 1
ATOM 719 C C . THR A 1 90 ? 9.159 -8.450 -6.462 1.00 97.06 90 THR A C 1
ATOM 721 O O . THR A 1 90 ? 8.493 -8.682 -5.448 1.00 97.06 90 THR A O 1
ATOM 724 N N . LEU A 1 91 ? 9.320 -7.208 -6.920 1.00 96.06 91 LEU A N 1
ATOM 725 C CA . LEU A 1 91 ? 8.635 -6.066 -6.320 1.00 96.06 91 LEU A CA 1
ATOM 726 C C . LEU A 1 91 ? 7.108 -6.234 -6.354 1.00 96.06 91 LEU A C 1
ATOM 728 O O . LEU A 1 91 ? 6.429 -5.799 -5.423 1.00 96.06 91 LEU A O 1
ATOM 732 N N . GLN A 1 92 ? 6.565 -6.892 -7.384 1.00 96.50 92 GLN A N 1
ATOM 733 C CA . GLN A 1 92 ? 5.149 -7.251 -7.427 1.00 96.50 92 GLN A CA 1
ATOM 734 C C . GLN A 1 92 ? 4.747 -8.112 -6.230 1.00 96.50 92 GLN A C 1
ATOM 736 O O . GLN A 1 92 ? 3.768 -7.781 -5.559 1.00 96.50 92 GLN A O 1
ATOM 741 N N . ASP A 1 93 ? 5.508 -9.171 -5.953 1.00 96.00 93 ASP A N 1
ATOM 742 C CA . ASP A 1 93 ? 5.217 -10.116 -4.872 1.00 96.00 93 ASP A CA 1
ATOM 743 C C . ASP A 1 93 ? 5.231 -9.409 -3.517 1.00 96.00 93 ASP A C 1
ATOM 745 O O . ASP A 1 93 ? 4.298 -9.552 -2.727 1.00 96.00 93 ASP A O 1
ATOM 749 N N . LEU A 1 94 ? 6.245 -8.572 -3.280 1.00 96.19 94 LEU A N 1
ATOM 750 C CA . LEU A 1 94 ? 6.364 -7.792 -2.051 1.00 96.19 94 LEU A CA 1
ATOM 751 C C . LEU A 1 94 ? 5.182 -6.842 -1.855 1.00 96.19 94 LEU A C 1
ATOM 753 O O . LEU A 1 94 ? 4.555 -6.840 -0.796 1.00 96.19 94 LEU A O 1
ATOM 757 N N . VAL A 1 95 ? 4.865 -6.021 -2.860 1.00 95.38 95 VAL A N 1
ATOM 758 C CA . VAL A 1 95 ? 3.785 -5.032 -2.737 1.00 95.38 95 VAL A CA 1
ATOM 759 C C . VAL A 1 95 ? 2.434 -5.731 -2.603 1.00 95.38 95 VAL A C 1
ATOM 761 O O . VAL A 1 95 ? 1.608 -5.304 -1.794 1.00 95.38 95 VAL A O 1
ATOM 764 N N . LEU A 1 96 ? 2.209 -6.815 -3.350 1.00 94.69 96 LEU A N 1
ATOM 765 C CA . LEU A 1 96 ? 0.994 -7.615 -3.239 1.00 94.69 96 LEU A CA 1
ATOM 766 C C . LEU A 1 96 ? 0.851 -8.194 -1.827 1.00 94.69 96 LEU A C 1
ATOM 768 O O . LEU A 1 96 ? -0.211 -8.028 -1.227 1.00 94.69 96 LEU A O 1
ATOM 772 N N . TYR A 1 97 ? 1.917 -8.775 -1.274 1.00 95.56 97 TYR A N 1
ATOM 773 C CA . TYR A 1 97 ? 1.928 -9.340 0.076 1.00 95.56 97 TYR A CA 1
ATOM 774 C C . TYR A 1 97 ? 1.673 -8.287 1.167 1.00 95.56 97 TYR A C 1
ATOM 776 O O . TYR A 1 97 ? 0.857 -8.478 2.069 1.00 95.56 97 TYR A O 1
ATOM 784 N N . ILE A 1 98 ? 2.299 -7.111 1.067 1.00 94.94 98 ILE A N 1
ATOM 785 C CA . ILE A 1 98 ? 2.037 -6.006 2.003 1.00 94.94 98 ILE A CA 1
ATOM 786 C C . ILE A 1 98 ? 0.568 -5.572 1.918 1.00 94.94 98 ILE A C 1
ATOM 788 O O . ILE A 1 98 ? -0.085 -5.346 2.940 1.00 94.94 98 ILE A O 1
ATOM 792 N N . MET A 1 99 ? 0.014 -5.467 0.707 1.00 92.31 99 MET A N 1
ATOM 793 C CA . MET A 1 99 ? -1.388 -5.097 0.523 1.00 92.31 99 MET A CA 1
ATOM 794 C C . MET A 1 99 ? -2.356 -6.138 1.094 1.00 92.31 99 MET A C 1
ATOM 796 O O . MET A 1 99 ? -3.377 -5.737 1.662 1.00 92.31 99 MET A O 1
ATOM 800 N N . THR A 1 100 ? -2.062 -7.438 0.976 1.00 92.69 100 THR A N 1
ATOM 801 C CA . THR A 1 100 ? -2.895 -8.494 1.575 1.00 92.69 100 THR A CA 1
ATOM 802 C C . THR A 1 100 ? -2.869 -8.409 3.095 1.00 92.69 100 THR A C 1
ATOM 804 O O . THR A 1 100 ? -3.938 -8.367 3.699 1.00 92.69 100 THR A O 1
ATOM 807 N N . LEU A 1 101 ? -1.693 -8.234 3.709 1.00 92.88 101 LEU A N 1
ATOM 808 C CA . LEU A 1 101 ? -1.569 -8.052 5.161 1.00 92.88 101 LEU A CA 1
ATOM 809 C C . LEU A 1 101 ? -2.341 -6.825 5.666 1.00 92.88 101 LEU A C 1
ATOM 811 O O . LEU A 1 101 ? -3.072 -6.899 6.654 1.00 92.88 101 LEU A O 1
ATOM 815 N N . VAL A 1 102 ? -2.233 -5.686 4.973 1.00 90.12 102 VAL A N 1
ATOM 816 C CA . VAL A 1 102 ? -2.983 -4.469 5.330 1.00 90.12 102 VAL A CA 1
ATOM 817 C C . VAL A 1 102 ? -4.489 -4.695 5.199 1.00 90.12 102 VAL A C 1
ATOM 819 O O . VAL A 1 102 ? -5.263 -4.221 6.033 1.00 90.12 102 VAL A O 1
ATOM 822 N N . HIS A 1 103 ? -4.927 -5.400 4.156 1.00 86.81 103 HIS A N 1
ATOM 823 C CA . HIS A 1 103 ? -6.336 -5.726 3.979 1.00 86.81 103 HIS A CA 1
ATOM 824 C C . HIS A 1 103 ? -6.841 -6.656 5.087 1.00 86.81 103 HIS A C 1
ATOM 826 O O . HIS A 1 103 ? -7.904 -6.401 5.648 1.00 86.81 103 HIS A O 1
ATOM 832 N N . GLU A 1 104 ? -6.076 -7.682 5.452 1.00 89.12 104 GLU A N 1
ATOM 833 C CA . GLU A 1 104 ? -6.398 -8.600 6.546 1.00 89.12 104 GLU A CA 1
ATOM 834 C C . GLU A 1 104 ? -6.476 -7.876 7.887 1.00 89.12 104 GLU A C 1
ATOM 836 O O . GLU A 1 104 ? -7.481 -8.008 8.582 1.00 89.12 104 GLU A O 1
ATOM 841 N N . ALA A 1 105 ? -5.501 -7.027 8.215 1.00 87.81 105 ALA A N 1
ATOM 842 C CA . ALA A 1 105 ? -5.519 -6.225 9.439 1.00 87.81 105 ALA A CA 1
ATOM 843 C C . ALA A 1 105 ? -6.756 -5.307 9.513 1.00 87.81 105 ALA A C 1
ATOM 845 O O . ALA A 1 105 ? -7.367 -5.141 10.570 1.00 87.81 105 ALA A O 1
ATOM 846 N N . ARG A 1 106 ? -7.177 -4.738 8.375 1.00 84.75 106 ARG A N 1
ATOM 847 C CA . ARG A 1 106 ? -8.379 -3.888 8.286 1.00 84.75 106 ARG A CA 1
ATOM 848 C C . ARG A 1 106 ? -9.680 -4.688 8.269 1.00 84.75 106 ARG A C 1
ATOM 850 O O . ARG A 1 106 ? -10.693 -4.212 8.766 1.00 84.75 106 ARG A O 1
ATOM 857 N N . SER A 1 107 ? -9.667 -5.896 7.716 1.00 78.06 107 SER A N 1
ATOM 858 C CA . SER A 1 107 ? -10.802 -6.818 7.769 1.00 78.06 107 SER A CA 1
ATOM 859 C C . SER A 1 107 ? -10.999 -7.359 9.182 1.00 78.06 107 SER A C 1
ATOM 861 O O . SER A 1 107 ? -12.126 -7.540 9.637 1.00 78.06 107 SER A O 1
ATOM 863 N N . GLN A 1 108 ? -9.908 -7.594 9.907 1.00 67.25 108 GLN A N 1
ATOM 864 C CA . GLN A 1 108 ? -9.948 -7.951 11.318 1.00 67.25 108 GLN A CA 1
ATOM 865 C C . GLN A 1 108 ? -10.481 -6.785 12.154 1.00 67.25 108 GLN A C 1
ATOM 867 O O . GLN A 1 108 ? -11.279 -7.023 13.051 1.00 67.25 108 GLN A O 1
ATOM 872 N N . SER A 1 109 ? -10.156 -5.530 11.822 1.00 57.31 109 SER A N 1
ATOM 873 C CA . SER A 1 109 ? -10.719 -4.369 12.526 1.00 57.31 109 SER A CA 1
ATOM 874 C C . SER A 1 109 ? -12.184 -4.064 12.175 1.00 57.31 109 SER A C 1
ATOM 876 O O . SER A 1 109 ? -12.917 -3.592 13.040 1.00 57.31 109 SER A O 1
ATOM 878 N N . SER A 1 110 ? -12.654 -4.378 10.962 1.00 52.69 110 SER A N 1
ATOM 879 C CA . SER A 1 110 ? -14.066 -4.210 10.571 1.00 52.69 110 SER A CA 1
ATOM 880 C C . SER A 1 110 ? -14.970 -5.350 11.054 1.00 52.69 110 SER A C 1
ATOM 882 O O . SER A 1 110 ? -16.126 -5.118 11.404 1.00 52.69 110 SER A O 1
ATOM 884 N N . THR A 1 111 ? -14.447 -6.576 11.150 1.00 46.03 111 THR A N 1
ATOM 885 C CA . THR A 1 111 ? -15.138 -7.703 11.806 1.00 46.03 111 THR A CA 1
ATOM 886 C C . THR A 1 111 ? -15.011 -7.662 13.334 1.00 46.03 111 THR A C 1
ATOM 888 O O . THR A 1 111 ? -15.805 -8.292 14.034 1.00 46.03 111 THR A O 1
ATOM 891 N N . ALA A 1 112 ? -14.110 -6.837 13.881 1.00 45.50 112 ALA A N 1
ATOM 892 C CA . ALA A 1 112 ? -13.987 -6.556 15.314 1.00 45.50 112 ALA A CA 1
ATOM 893 C C . ALA A 1 112 ? -15.078 -5.634 15.892 1.00 45.50 112 ALA A C 1
ATOM 895 O O . ALA A 1 112 ? -14.982 -5.243 17.053 1.00 45.50 112 ALA A O 1
ATOM 896 N N . SER A 1 113 ? -16.192 -5.395 15.188 1.00 44.09 113 SER A N 1
ATOM 897 C CA . SER A 1 113 ? -17.456 -5.167 15.909 1.00 44.09 113 SER A CA 1
ATOM 898 C C . SER A 1 113 ? -17.917 -6.420 16.673 1.00 44.09 113 SER A C 1
ATOM 900 O O . SER A 1 113 ? -18.776 -6.307 17.543 1.00 44.09 113 SER A O 1
ATOM 902 N N . LYS A 1 114 ? -17.316 -7.598 16.424 1.00 50.47 114 LYS A N 1
ATOM 903 C CA . LYS A 1 114 ? -17.397 -8.783 17.291 1.00 50.47 114 LYS A CA 1
ATOM 904 C C . LYS A 1 114 ? -16.104 -9.621 17.246 1.00 50.47 114 LYS A C 1
ATOM 906 O O . LYS A 1 114 ? -16.097 -10.682 16.634 1.00 50.47 114 LYS A O 1
ATOM 911 N N . LYS A 1 115 ? -15.029 -9.204 17.930 1.00 41.88 115 LYS A N 1
ATOM 912 C CA . LYS A 1 115 ? -14.053 -10.126 18.567 1.00 41.88 115 LYS A CA 1
ATOM 913 C C . LYS A 1 115 ? -13.169 -9.393 19.588 1.00 41.88 115 LYS A C 1
ATOM 915 O O . LYS A 1 115 ? -12.967 -8.188 19.461 1.00 41.88 115 LYS A O 1
ATOM 920 N N . PRO A 1 116 ? -12.734 -10.089 20.654 1.00 41.00 116 PRO A N 1
ATOM 921 C CA . PRO A 1 116 ? -12.301 -9.469 21.889 1.00 41.00 116 PRO A CA 1
ATOM 922 C C . PRO A 1 116 ? -10.917 -8.849 21.735 1.00 41.00 116 PRO A C 1
ATOM 924 O O . PRO A 1 116 ? -10.011 -9.405 21.123 1.00 41.00 116 PRO A O 1
ATOM 927 N N . VAL A 1 117 ? -10.796 -7.680 22.343 1.00 49.88 117 VAL A N 1
ATOM 928 C CA . VAL A 1 117 ? -9.583 -6.907 22.583 1.00 49.88 117 VAL A CA 1
ATOM 929 C C . VAL A 1 117 ? -8.509 -7.800 23.210 1.00 49.88 117 VAL A C 1
ATOM 931 O O . VAL A 1 117 ? -8.558 -8.081 24.404 1.00 49.88 117 VAL A O 1
ATOM 934 N N . GLY A 1 118 ? -7.590 -8.291 22.376 1.00 47.34 118 GLY A N 1
ATOM 935 C CA . GLY A 1 118 ? -6.566 -9.266 22.756 1.00 47.34 118 GLY A CA 1
ATOM 936 C C . GLY A 1 118 ? -5.121 -8.780 22.640 1.00 47.34 118 GLY A C 1
ATOM 937 O O . GLY A 1 118 ? -4.238 -9.434 23.179 1.00 47.34 118 GLY A O 1
ATOM 938 N N . THR A 1 119 ? -4.849 -7.650 21.979 1.00 46.91 119 THR A N 1
ATOM 939 C CA . THR A 1 119 ? -3.461 -7.294 21.603 1.00 46.91 119 THR A CA 1
ATOM 940 C C . THR A 1 119 ? -2.937 -5.998 22.239 1.00 46.91 119 THR A C 1
ATOM 942 O O . THR A 1 119 ? -1.746 -5.734 22.160 1.00 46.91 119 THR A O 1
ATOM 945 N N . GLU A 1 120 ? -3.762 -5.248 22.981 1.00 44.31 120 GLU A N 1
ATOM 946 C CA . GLU A 1 120 ? -3.285 -4.168 23.880 1.00 44.31 120 GLU A CA 1
ATOM 947 C C . GLU A 1 120 ? -3.169 -4.609 25.354 1.00 44.31 120 GLU A C 1
ATOM 949 O O . GLU A 1 120 ? -2.823 -3.824 26.232 1.00 44.31 120 GLU A O 1
ATOM 954 N N . LEU A 1 121 ? -3.417 -5.892 25.644 1.00 48.09 121 LEU A N 1
ATOM 955 C CA . LEU A 1 121 ? -3.334 -6.462 26.997 1.00 48.09 121 LEU A CA 1
ATOM 956 C C . LEU A 1 121 ? -1.895 -6.623 27.524 1.00 48.09 121 LEU A C 1
ATOM 958 O O . LEU A 1 121 ? -1.714 -7.038 28.663 1.00 48.09 121 LEU A O 1
ATOM 962 N N . SER A 1 122 ? -0.863 -6.319 26.730 1.00 51.94 122 SER A N 1
ATOM 963 C CA . SER A 1 122 ? 0.537 -6.475 27.152 1.00 51.94 122 SER A CA 1
ATOM 964 C C . SER A 1 122 ? 1.063 -5.320 28.013 1.00 51.94 122 SER A C 1
ATOM 966 O O . SER A 1 122 ? 2.097 -5.486 28.658 1.00 51.94 122 SER A O 1
ATOM 968 N N . ARG A 1 123 ? 0.369 -4.170 28.063 1.00 63.75 123 ARG A N 1
ATOM 969 C CA . ARG A 1 123 ? 0.787 -3.000 28.864 1.00 63.75 123 ARG A CA 1
ATOM 970 C C . ARG A 1 123 ? 0.184 -2.970 30.274 1.00 63.75 123 ARG A C 1
ATOM 972 O O . ARG A 1 123 ? 0.846 -2.494 31.191 1.00 63.75 123 ARG A O 1
ATOM 979 N N . TRP A 1 124 ? -1.028 -3.497 30.469 1.00 69.75 124 TRP A N 1
ATOM 980 C CA . TRP A 1 124 ? -1.752 -3.432 31.747 1.00 69.75 124 TRP A CA 1
ATOM 981 C C . TRP A 1 124 ? -2.272 -4.804 32.183 1.00 69.75 124 TRP A C 1
ATOM 983 O O . TRP A 1 124 ? -2.708 -5.601 31.352 1.00 69.75 124 TRP A O 1
ATOM 993 N N . ARG A 1 125 ? -2.259 -5.089 33.493 1.00 74.94 125 ARG A N 1
ATOM 994 C CA . ARG A 1 125 ? -2.747 -6.374 34.014 1.00 74.94 125 ARG A CA 1
ATOM 995 C C . ARG A 1 125 ? -4.258 -6.490 33.806 1.00 74.94 125 ARG A C 1
ATOM 997 O O . ARG A 1 125 ? -5.001 -5.520 33.964 1.00 74.94 125 ARG A O 1
ATOM 1004 N N . ALA A 1 126 ? -4.730 -7.704 33.524 1.00 74.44 126 ALA A N 1
ATOM 1005 C CA . ALA A 1 126 ? -6.161 -7.995 33.391 1.00 74.44 126 ALA A CA 1
ATOM 1006 C C . ALA A 1 126 ? -6.971 -7.615 34.651 1.00 74.44 126 ALA A C 1
ATOM 1008 O O . ALA A 1 126 ? -8.141 -7.228 34.555 1.00 74.44 126 ALA A O 1
ATOM 1009 N N . ASP A 1 127 ? -6.332 -7.668 35.822 1.00 78.19 127 ASP A N 1
ATOM 1010 C CA . ASP A 1 127 ? -6.922 -7.267 37.101 1.00 78.19 127 ASP A CA 1
ATOM 1011 C C . ASP A 1 127 ? -7.165 -5.754 37.182 1.00 78.19 127 ASP A C 1
ATOM 1013 O O . ASP A 1 127 ? -8.244 -5.329 37.607 1.00 78.19 127 ASP A O 1
ATOM 1017 N N . ASP A 1 128 ? -6.211 -4.943 36.709 1.00 79.62 128 ASP A N 1
ATOM 1018 C CA . ASP A 1 128 ? -6.303 -3.477 36.716 1.00 79.62 128 ASP A CA 1
ATOM 1019 C C . ASP A 1 128 ? -7.435 -2.994 35.803 1.00 79.62 128 ASP A C 1
ATOM 1021 O O . ASP A 1 128 ? -8.224 -2.121 36.183 1.00 79.62 128 ASP A O 1
ATOM 1025 N N . LEU A 1 129 ? -7.562 -3.632 34.634 1.00 79.19 129 LEU A N 1
ATOM 1026 C CA . LEU A 1 129 ? -8.653 -3.425 33.680 1.00 79.19 129 LEU A CA 1
ATOM 1027 C C . LEU A 1 129 ? -10.010 -3.747 34.305 1.00 79.19 129 LEU A C 1
ATOM 1029 O O . LEU A 1 129 ? -10.908 -2.906 34.337 1.00 79.19 129 LEU A O 1
ATOM 1033 N N . SER A 1 130 ? -10.143 -4.949 34.865 1.00 80.62 130 SER A N 1
ATOM 1034 C CA . SER A 1 130 ? -11.389 -5.402 35.487 1.00 80.62 130 SER A CA 1
ATOM 1035 C C . SER A 1 130 ? -11.805 -4.501 36.652 1.00 80.62 130 SER A C 1
ATOM 1037 O O . SER A 1 130 ? -12.991 -4.275 36.892 1.00 80.62 130 SER A O 1
ATOM 1039 N N . GLN A 1 131 ? -10.840 -3.973 37.404 1.00 83.12 131 GLN A N 1
ATOM 1040 C CA . GLN A 1 131 ? -11.107 -3.090 38.531 1.00 83.12 131 GLN A CA 1
ATOM 1041 C C . GLN A 1 131 ? -11.571 -1.694 38.084 1.00 83.12 131 GLN A C 1
ATOM 1043 O O . GLN A 1 131 ? -12.482 -1.144 38.705 1.00 83.12 131 GLN A O 1
ATOM 1048 N N . ILE A 1 132 ? -11.012 -1.149 36.997 1.00 83.38 132 ILE A N 1
ATOM 1049 C CA . ILE A 1 132 ? -11.461 0.128 36.411 1.00 83.38 132 ILE A CA 1
ATOM 1050 C C . ILE A 1 132 ? -12.832 -0.008 35.789 1.00 83.38 132 ILE A C 1
ATOM 1052 O O . ILE A 1 132 ? -13.691 0.831 36.042 1.00 83.38 132 ILE A O 1
ATOM 1056 N N . GLU A 1 133 ? -13.062 -1.072 35.027 1.00 82.94 133 GLU A N 1
ATOM 1057 C CA . GLU A 1 133 ? -14.370 -1.331 34.437 1.00 82.94 133 GLU A CA 1
ATOM 1058 C C . GLU A 1 133 ? -15.439 -1.417 35.531 1.00 82.94 133 GLU A C 1
ATOM 1060 O O . GLU A 1 133 ? -16.455 -0.733 35.450 1.00 82.94 133 GLU A O 1
ATOM 1065 N N . ARG A 1 134 ? -15.193 -2.154 36.623 1.00 82.75 134 ARG A N 1
ATOM 1066 C CA . ARG A 1 134 ? -16.127 -2.189 37.763 1.00 82.75 134 ARG A CA 1
ATOM 1067 C C . ARG A 1 134 ? -16.331 -0.815 38.404 1.00 82.75 134 ARG A C 1
ATOM 1069 O O . ARG A 1 134 ? -17.452 -0.508 38.800 1.00 82.75 134 ARG A O 1
ATOM 1076 N N . ALA A 1 135 ? -15.284 -0.001 38.530 1.00 83.94 135 ALA A N 1
ATOM 1077 C CA . ALA A 1 135 ? -15.398 1.347 39.084 1.00 83.94 135 ALA A CA 1
ATOM 1078 C C . ALA A 1 135 ? -16.228 2.272 38.174 1.00 83.94 135 ALA A C 1
ATOM 1080 O O . ALA A 1 135 ? -17.141 2.930 38.667 1.00 83.94 135 ALA A O 1
ATOM 1081 N N . LEU A 1 136 ? -15.987 2.254 36.857 1.00 85.12 136 LEU A N 1
ATOM 1082 C CA . LEU A 1 136 ? -16.764 2.992 35.850 1.00 85.12 136 LEU A CA 1
ATOM 1083 C C . LEU A 1 136 ? -18.240 2.607 35.901 1.00 85.12 136 LEU A C 1
ATOM 1085 O O . LEU A 1 136 ? -19.107 3.475 35.959 1.00 85.12 136 LEU A O 1
ATOM 1089 N N . MET A 1 137 ? -18.520 1.305 35.956 1.00 82.56 137 MET A N 1
ATOM 1090 C CA . MET A 1 137 ? -19.886 0.791 36.012 1.00 82.56 137 MET A CA 1
ATOM 1091 C C . MET A 1 137 ? -20.582 1.196 37.315 1.00 82.56 137 MET A C 1
ATOM 1093 O O . MET A 1 137 ? -21.743 1.581 37.271 1.00 82.56 137 MET A O 1
ATOM 1097 N N . LYS A 1 138 ? -19.886 1.194 38.462 1.00 82.81 138 LYS A N 1
ATOM 1098 C CA . LYS A 1 138 ? -20.438 1.702 39.732 1.00 82.81 138 LYS A CA 1
ATOM 1099 C C . LYS A 1 138 ? -20.752 3.197 39.674 1.00 82.81 138 LYS A C 1
ATOM 1101 O O . LYS A 1 138 ? -21.800 3.609 40.159 1.00 82.81 138 LYS A O 1
ATOM 1106 N N . VAL A 1 139 ? -19.876 4.005 39.074 1.00 82.81 139 VAL A N 1
ATOM 1107 C CA . VAL A 1 139 ? -20.125 5.447 38.898 1.00 82.81 139 VAL A CA 1
ATOM 1108 C C . VAL A 1 139 ? -21.343 5.669 38.002 1.00 82.81 139 VAL A C 1
ATOM 1110 O O . VAL A 1 139 ? -22.216 6.462 38.352 1.00 82.81 139 VAL A O 1
ATOM 1113 N N . LEU A 1 140 ? -21.458 4.916 36.904 1.00 80.88 140 LEU A N 1
ATOM 1114 C CA . LEU A 1 140 ? -22.636 4.968 36.042 1.00 80.88 140 LEU A CA 1
ATOM 1115 C C . LEU A 1 140 ? -23.903 4.497 36.760 1.00 80.88 140 LEU A C 1
ATOM 1117 O O . LEU A 1 140 ? -24.923 5.158 36.622 1.00 80.88 140 LEU A O 1
ATOM 1121 N N . GLN A 1 141 ? -23.864 3.433 37.570 1.00 79.38 141 GLN A N 1
ATOM 1122 C CA . GLN A 1 141 ? -25.026 2.978 38.356 1.00 79.38 141 GLN A CA 1
ATOM 1123 C C . GLN A 1 141 ? -25.585 4.072 39.264 1.00 79.38 141 GLN A C 1
ATOM 1125 O O . GLN A 1 141 ? -26.800 4.205 39.386 1.00 79.38 141 GLN A O 1
ATOM 1130 N N . VAL A 1 142 ? -24.706 4.855 39.889 1.00 77.88 142 VAL A N 1
ATOM 1131 C CA . VAL A 1 142 ? -25.108 5.942 40.788 1.00 77.88 142 VAL A CA 1
ATOM 1132 C C . VAL A 1 142 ? -25.610 7.157 39.999 1.00 77.88 142 VAL A C 1
ATOM 1134 O O . VAL A 1 142 ? -26.578 7.794 40.408 1.00 77.88 142 VAL A O 1
ATOM 1137 N N . ALA A 1 143 ? -24.986 7.471 38.861 1.00 71.50 143 ALA A N 1
ATOM 1138 C CA . ALA A 1 143 ? -25.288 8.674 38.087 1.00 71.50 1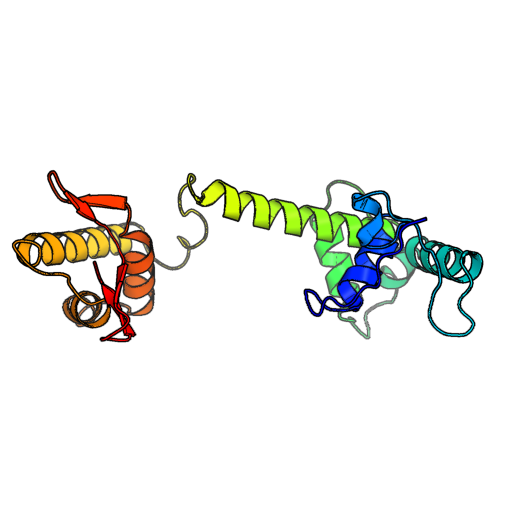43 ALA A CA 1
ATOM 1139 C C . ALA A 1 143 ? -26.492 8.533 37.126 1.00 71.50 143 ALA A C 1
ATOM 1141 O O . ALA A 1 143 ? -27.241 9.487 36.935 1.00 71.50 143 ALA A O 1
ATOM 1142 N N . THR A 1 144 ? -26.736 7.345 36.559 1.00 62.50 144 THR A N 1
ATOM 1143 C CA . THR A 1 144 ? -27.746 7.109 35.496 1.00 62.50 144 THR A CA 1
ATOM 1144 C C . THR A 1 144 ? -29.180 6.912 36.005 1.00 62.50 144 THR A C 1
ATOM 1146 O O . THR A 1 144 ? -30.022 6.281 35.353 1.00 62.50 144 THR A O 1
ATOM 1149 N N . THR A 1 145 ? -29.508 7.471 37.169 1.00 61.81 145 THR A N 1
ATOM 1150 C CA . THR A 1 145 ? -30.906 7.533 37.614 1.00 61.81 145 THR A CA 1
ATOM 1151 C C . THR A 1 145 ? -31.708 8.564 36.816 1.00 61.81 145 THR A C 1
ATOM 1153 O O . THR A 1 145 ? -32.912 8.375 36.668 1.00 61.81 145 THR A O 1
ATOM 1156 N N . SER A 1 146 ? -31.073 9.604 36.245 1.00 60.72 146 SER A N 1
ATOM 1157 C CA . SER A 1 146 ? -31.797 10.629 35.464 1.00 60.72 146 SER A CA 1
ATOM 1158 C C . SER A 1 146 ? -30.988 11.479 34.465 1.00 60.72 146 SER A C 1
ATOM 1160 O O . SER A 1 146 ? -31.599 12.287 33.766 1.00 60.72 146 SER A O 1
ATOM 1162 N N . SER A 1 147 ? -29.661 11.333 34.337 1.00 72.00 147 SER A N 1
ATOM 1163 C CA . SER A 1 147 ? -28.870 12.188 33.433 1.00 72.00 147 SER A CA 1
ATOM 1164 C C . SER A 1 147 ? -27.699 11.481 32.744 1.00 72.00 147 SER A C 1
ATOM 1166 O O . SER A 1 147 ? -27.157 10.495 33.242 1.00 72.00 147 SER A O 1
ATOM 1168 N N . TRP A 1 148 ? -27.334 12.015 31.574 1.00 80.50 148 TRP A N 1
ATOM 1169 C CA . TRP A 1 148 ? -26.140 11.653 30.809 1.00 80.50 148 TRP A CA 1
ATOM 1170 C C . TRP A 1 148 ? -24.869 12.106 31.536 1.00 80.50 148 TRP A C 1
ATOM 1172 O O . TRP A 1 148 ? -24.816 13.219 32.071 1.00 80.50 148 TRP A O 1
ATOM 1182 N N . VAL A 1 149 ? -23.825 11.275 31.529 1.00 83.25 149 VAL A N 1
ATOM 1183 C CA . VAL A 1 149 ? -22.551 11.571 32.201 1.00 83.25 149 VAL A CA 1
ATOM 1184 C C . VAL A 1 149 ? -21.468 11.878 31.177 1.00 83.25 149 VAL A C 1
ATOM 1186 O O . VAL A 1 149 ? -21.140 11.053 30.327 1.00 83.25 149 VAL A O 1
ATOM 1189 N N . SER A 1 150 ? -20.848 13.055 31.283 1.00 82.94 150 SER A N 1
ATOM 1190 C CA . SER A 1 150 ? -19.766 13.435 30.371 1.00 82.94 150 SER A CA 1
ATOM 1191 C C . SER A 1 150 ? -18.516 12.565 30.545 1.00 82.94 150 SER A C 1
ATOM 1193 O O . SER A 1 150 ? -18.143 12.188 31.660 1.00 82.94 150 SER A O 1
ATOM 1195 N N . TYR A 1 151 ? -17.798 12.341 29.444 1.00 82.38 151 TYR A N 1
ATOM 1196 C CA . TYR A 1 151 ? -16.507 11.649 29.393 1.00 82.38 151 TYR A CA 1
ATOM 1197 C C . TYR A 1 151 ? -15.515 12.176 30.431 1.00 82.38 151 TYR A C 1
ATOM 1199 O O . TYR A 1 151 ? -14.840 11.408 31.112 1.00 82.38 151 TYR A O 1
ATOM 1207 N N . LYS A 1 152 ? -15.447 13.506 30.575 1.00 82.25 152 LYS A N 1
ATOM 1208 C CA . LYS A 1 152 ? -14.526 14.177 31.499 1.00 82.25 152 LYS A CA 1
ATOM 1209 C C . LYS A 1 152 ? -14.924 13.957 32.955 1.00 82.25 152 LYS A C 1
ATOM 1211 O O . LYS A 1 152 ? -14.049 13.730 33.785 1.00 82.25 152 LYS A O 1
ATOM 1216 N N . SER A 1 153 ? -16.220 13.993 33.262 1.00 82.62 153 SER A N 1
ATOM 1217 C CA . SER A 1 153 ? -16.737 13.725 34.609 1.00 82.62 153 SER A CA 1
ATOM 1218 C C . SER A 1 153 ? -16.498 12.270 35.008 1.00 82.62 153 SER A C 1
ATOM 1220 O O . SER A 1 153 ? -16.030 12.000 36.112 1.00 82.62 153 SER A O 1
ATOM 1222 N N . LEU A 1 154 ? -16.758 11.341 34.085 1.00 82.69 154 LEU A N 1
ATOM 1223 C CA . LEU A 1 154 ? -16.602 9.909 34.313 1.00 82.69 154 LEU A CA 1
ATOM 1224 C C . LEU A 1 154 ? -15.124 9.505 34.442 1.00 82.69 154 LEU A C 1
ATOM 1226 O O . LEU A 1 154 ? -14.756 8.812 35.389 1.00 82.69 154 LEU A O 1
ATOM 1230 N N . GLY A 1 155 ? -14.257 10.000 33.552 1.00 81.00 155 GLY A N 1
ATOM 1231 C CA . GLY A 1 155 ? -12.809 9.797 33.651 1.00 81.00 155 GLY A CA 1
ATOM 1232 C C . GLY A 1 155 ? -12.205 10.470 34.886 1.00 81.00 155 GLY A C 1
ATOM 1233 O O . GLY A 1 155 ? -11.395 9.867 35.588 1.00 81.00 155 GLY A O 1
ATOM 1234 N N . GLY A 1 156 ? -12.652 11.686 35.213 1.00 79.12 156 GLY A N 1
ATOM 1235 C CA . GLY A 1 156 ? -12.202 12.445 36.383 1.00 79.12 156 GLY A CA 1
ATOM 1236 C C . GLY A 1 156 ? -12.565 11.808 37.728 1.00 79.12 156 GLY A C 1
ATOM 1237 O O . GLY A 1 156 ? -11.828 11.971 38.699 1.00 79.12 156 GLY A O 1
ATOM 1238 N N . ALA A 1 157 ? -13.663 11.048 37.791 1.00 78.88 157 ALA A N 1
ATOM 1239 C CA . ALA A 1 157 ? -14.066 10.327 38.999 1.00 78.88 157 ALA A CA 1
ATOM 1240 C C . ALA A 1 157 ? -13.093 9.192 39.372 1.00 78.88 157 ALA A C 1
ATOM 1242 O O . ALA A 1 157 ? -13.023 8.799 40.534 1.00 78.88 157 ALA A O 1
ATOM 1243 N N . ILE A 1 158 ? -12.336 8.672 38.399 1.00 77.62 158 ILE A N 1
ATOM 1244 C CA . ILE A 1 158 ? -11.495 7.474 38.561 1.00 77.62 158 ILE A CA 1
ATOM 1245 C C . ILE A 1 158 ? -10.003 7.791 38.364 1.00 77.62 158 ILE A C 1
ATOM 1247 O O . ILE A 1 158 ? -9.147 7.055 38.857 1.00 77.62 158 ILE A O 1
ATOM 1251 N N . SER A 1 159 ? -9.676 8.922 37.728 1.00 70.31 159 SER A N 1
ATOM 1252 C CA . SER A 1 159 ? -8.299 9.342 37.433 1.00 70.31 159 SER A CA 1
ATOM 1253 C C . SER A 1 159 ? -7.447 9.643 38.667 1.00 70.31 159 SER A C 1
ATOM 1255 O O . SER A 1 159 ? -6.228 9.543 38.601 1.00 70.31 159 SER A O 1
ATOM 1257 N N . ARG A 1 160 ? -8.050 9.967 39.820 1.00 62.38 160 ARG A N 1
ATOM 1258 C CA . ARG A 1 160 ? -7.298 10.345 41.035 1.00 62.38 160 ARG A CA 1
ATOM 1259 C C . ARG A 1 160 ? -6.482 9.209 41.664 1.00 62.38 160 ARG A C 1
ATOM 1261 O O . ARG A 1 160 ? -5.696 9.479 42.563 1.00 62.38 160 ARG A O 1
ATOM 1268 N N . ALA A 1 161 ? -6.653 7.966 41.213 1.00 57.16 161 ALA A N 1
ATOM 1269 C CA . ALA A 1 161 ? -5.958 6.804 41.769 1.00 57.16 161 ALA A CA 1
ATOM 1270 C C . ALA A 1 161 ? -5.301 5.897 40.712 1.00 57.16 161 ALA A C 1
ATOM 1272 O O . ALA A 1 161 ? -4.835 4.815 41.072 1.00 57.16 161 ALA A O 1
ATOM 1273 N N . ARG A 1 162 ? -5.328 6.257 39.416 1.00 65.88 162 ARG A N 1
ATOM 1274 C CA . ARG A 1 162 ? -4.998 5.324 38.319 1.00 65.88 162 ARG A CA 1
ATOM 1275 C C . ARG A 1 162 ? -4.394 5.997 37.089 1.00 65.88 162 ARG A C 1
ATOM 1277 O O . ARG A 1 162 ? -4.583 7.188 36.870 1.00 65.88 162 ARG A O 1
ATOM 1284 N N . ASP A 1 163 ? -3.717 5.184 36.281 1.00 77.88 163 ASP A N 1
ATOM 1285 C CA . ASP A 1 163 ? -3.144 5.560 34.986 1.00 77.88 163 ASP A CA 1
ATOM 1286 C C . ASP A 1 163 ? -4.228 6.142 34.043 1.00 77.88 163 ASP A C 1
ATOM 1288 O O . ASP A 1 163 ? -5.220 5.460 33.757 1.00 77.88 163 ASP A O 1
ATOM 1292 N N . PRO A 1 164 ? -4.080 7.396 33.569 1.00 75.62 164 PRO A N 1
ATOM 1293 C CA . PRO A 1 164 ? -5.060 8.047 32.703 1.00 75.62 164 PRO A CA 1
ATOM 1294 C C . PRO A 1 164 ? -5.219 7.364 31.338 1.00 75.62 164 PRO A C 1
ATOM 1296 O O . PRO A 1 164 ? -6.323 7.381 30.792 1.00 75.62 164 PRO A O 1
ATOM 1299 N N . GLU A 1 165 ? -4.169 6.736 30.798 1.00 79.44 165 GLU A N 1
ATOM 1300 C CA . GLU A 1 165 ? -4.238 6.021 29.514 1.00 79.44 165 GLU A CA 1
ATOM 1301 C C . GLU A 1 165 ? -5.120 4.772 29.632 1.00 79.44 165 GLU A C 1
ATOM 1303 O O . GLU A 1 165 ? -5.943 4.480 28.763 1.00 79.44 165 GLU A O 1
ATOM 1308 N N . LEU A 1 166 ? -5.010 4.075 30.762 1.00 80.69 166 LEU A N 1
ATOM 1309 C CA . LEU A 1 166 ? -5.809 2.897 31.073 1.00 80.69 166 LEU A CA 1
ATOM 1310 C C . LEU A 1 166 ? -7.292 3.254 31.298 1.00 80.69 166 LEU A C 1
ATOM 1312 O O . LEU A 1 166 ? -8.188 2.503 30.900 1.00 80.69 166 LEU A O 1
ATOM 1316 N N . VAL A 1 167 ? -7.571 4.410 31.909 1.00 82.06 167 VAL A N 1
ATOM 1317 C CA . VAL A 1 167 ? -8.942 4.925 32.066 1.00 82.06 167 VAL A CA 1
ATOM 1318 C C . VAL A 1 167 ? -9.549 5.283 30.704 1.00 82.06 167 VAL A C 1
ATOM 1320 O O . VAL A 1 167 ? -10.681 4.884 30.431 1.00 82.06 167 VAL A O 1
ATOM 1323 N N . ASP A 1 168 ? -8.799 5.967 29.833 1.00 82.88 168 ASP A N 1
ATOM 1324 C CA . ASP A 1 168 ? -9.220 6.309 28.464 1.00 82.88 168 ASP A CA 1
ATOM 1325 C C . ASP A 1 168 ? -9.551 5.054 27.640 1.00 82.88 168 ASP A C 1
ATOM 1327 O O . ASP A 1 168 ? -10.602 4.960 26.996 1.00 82.88 168 ASP A O 1
ATOM 1331 N N . PHE A 1 169 ? -8.697 4.035 27.749 1.00 81.12 169 PHE A N 1
ATOM 1332 C CA . PHE A 1 169 ? -8.905 2.738 27.119 1.00 81.12 169 PHE A CA 1
ATOM 1333 C C . PHE A 1 169 ? -10.190 2.042 27.595 1.00 81.12 169 PHE A C 1
ATOM 1335 O O . PHE A 1 169 ? -10.975 1.550 26.778 1.00 81.12 169 PHE A O 1
ATOM 1342 N N . CYS A 1 170 ? -10.448 2.023 28.907 1.00 81.25 170 CYS A N 1
ATOM 1343 C CA . CYS A 1 170 ? -11.661 1.414 29.460 1.00 81.25 170 CYS A CA 1
ATOM 1344 C C . CYS A 1 170 ? -12.932 2.178 29.058 1.00 81.25 170 CYS A C 1
ATOM 1346 O O . CYS A 1 170 ? -13.944 1.553 28.738 1.00 81.25 170 CYS A O 1
ATOM 1348 N N . LEU A 1 171 ? -12.879 3.514 29.020 1.00 81.88 171 LEU A N 1
ATOM 1349 C CA . LEU A 1 171 ? -13.999 4.362 28.602 1.00 81.88 171 LEU A CA 1
ATOM 1350 C C . LEU A 1 171 ? -14.425 4.074 27.156 1.00 81.88 171 LEU A C 1
ATOM 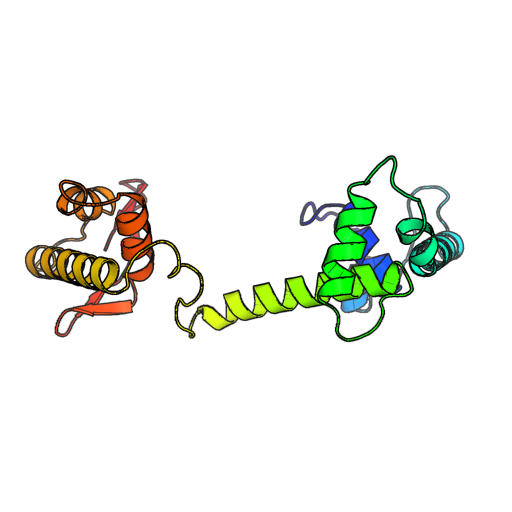1352 O O . LEU A 1 171 ? -15.611 3.897 26.886 1.00 81.88 171 LEU A O 1
ATOM 1356 N N . LYS A 1 172 ? -13.466 3.918 26.235 1.00 80.50 172 LYS A N 1
ATOM 1357 C CA . LYS A 1 172 ? -13.743 3.564 24.828 1.00 80.50 172 LYS A CA 1
ATOM 1358 C C . LYS A 1 172 ? -14.464 2.220 24.659 1.00 80.50 172 LYS A C 1
ATOM 1360 O O . LYS A 1 172 ? -15.166 2.032 23.670 1.00 80.50 172 LYS A O 1
ATOM 1365 N N . ARG A 1 173 ? -14.307 1.288 25.608 1.00 78.06 173 ARG A N 1
ATOM 1366 C CA . ARG A 1 173 ? -14.912 -0.063 25.593 1.00 78.06 173 ARG A CA 1
ATOM 1367 C C . ARG A 1 173 ? -16.185 -0.189 26.430 1.00 78.06 173 ARG A C 1
ATOM 1369 O O . ARG A 1 173 ? -16.718 -1.294 26.570 1.00 78.06 173 ARG A O 1
ATOM 1376 N N . LEU A 1 174 ? -16.627 0.909 27.028 1.00 78.56 174 LEU A N 1
ATOM 1377 C CA . LEU A 1 174 ? -17.799 0.952 27.888 1.00 78.56 174 LEU A CA 1
ATOM 1378 C C . LEU A 1 174 ?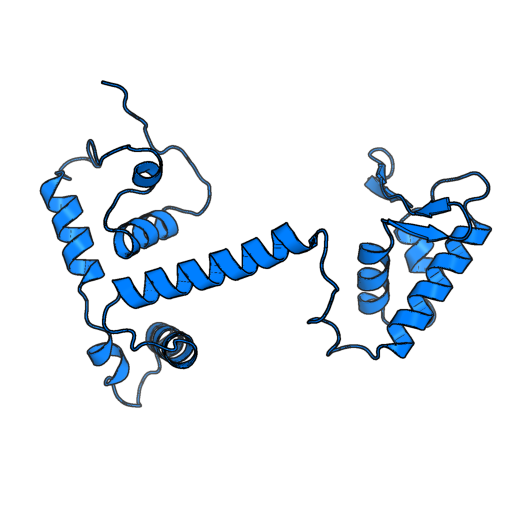 -19.133 0.792 27.127 1.00 78.56 174 LEU A C 1
ATOM 1380 O O . LEU A 1 174 ? -20.003 0.092 27.650 1.00 78.56 174 LEU A O 1
ATOM 1384 N N . PRO A 1 175 ? -19.315 1.357 25.911 1.00 77.06 175 PRO A N 1
ATOM 1385 C CA . PRO A 1 175 ? -20.566 1.216 25.167 1.00 77.06 175 PRO A CA 1
ATOM 1386 C C . PRO A 1 175 ? -20.891 -0.246 24.837 1.00 77.06 175 PRO A C 1
ATOM 1388 O O . PRO A 1 175 ? -20.017 -1.017 24.440 1.00 77.06 175 PRO A O 1
ATOM 1391 N N . GLY A 1 176 ? -22.160 -0.627 24.983 1.00 73.50 176 GLY A N 1
ATOM 1392 C CA . GLY A 1 176 ? -22.653 -1.984 24.728 1.00 73.50 176 GLY A CA 1
ATOM 1393 C C . GLY A 1 176 ? -22.514 -2.952 25.907 1.00 73.50 176 GLY A C 1
ATOM 1394 O O . GLY A 1 176 ? -22.931 -4.104 25.793 1.00 73.50 176 GLY A O 1
ATOM 1395 N N . ARG A 1 177 ? -21.965 -2.514 27.048 1.00 76.38 177 ARG A N 1
ATOM 1396 C CA . ARG A 1 177 ? -21.935 -3.313 28.283 1.00 76.38 177 ARG A CA 1
ATOM 1397 C C . ARG A 1 177 ? -23.207 -3.133 29.102 1.00 76.38 177 ARG A C 1
ATOM 1399 O O . ARG A 1 177 ? -23.808 -2.064 29.112 1.00 76.38 177 ARG A O 1
ATOM 1406 N N . THR A 1 178 ? -23.599 -4.178 29.819 1.00 71.44 178 THR A N 1
ATOM 1407 C CA . THR A 1 178 ? -24.801 -4.194 30.660 1.00 71.44 178 THR A CA 1
ATOM 1408 C C . THR A 1 178 ? -24.478 -3.788 32.096 1.00 71.44 178 THR A C 1
ATOM 1410 O O . THR A 1 178 ? -23.641 -4.403 32.758 1.00 71.44 178 THR A O 1
ATOM 1413 N N . VAL A 1 179 ? -25.166 -2.763 32.586 1.00 71.25 179 VAL A N 1
ATOM 1414 C CA . VAL A 1 179 ? -25.193 -2.300 33.972 1.00 71.25 179 VAL A CA 1
ATOM 1415 C C . VAL A 1 179 ? -26.561 -2.657 34.563 1.00 71.25 179 VAL A C 1
ATOM 1417 O O . VAL A 1 179 ? -27.540 -1.945 34.344 1.00 71.25 179 VAL A O 1
ATOM 1420 N N . GLY A 1 180 ? -26.656 -3.749 35.325 1.00 70.19 180 GLY A N 1
ATOM 1421 C CA . GLY A 1 180 ? -27.965 -4.248 35.770 1.00 70.19 180 GLY A CA 1
ATOM 1422 C C . GLY A 1 180 ? -28.834 -4.625 34.564 1.00 70.19 180 GLY A C 1
ATOM 1423 O O . GLY A 1 180 ? -28.381 -5.396 33.725 1.00 70.19 180 GLY A O 1
ATOM 1424 N N . ASP A 1 181 ? -30.031 -4.041 34.460 1.00 73.75 181 ASP A N 1
ATOM 1425 C CA . ASP A 1 181 ? -30.966 -4.228 33.331 1.00 73.75 181 ASP A CA 1
ATOM 1426 C C . ASP A 1 181 ? -30.819 -3.160 32.221 1.00 73.75 181 ASP A C 1
ATOM 1428 O O . ASP A 1 181 ? -31.608 -3.083 31.284 1.00 73.75 181 ASP A O 1
ATOM 1432 N N . LYS A 1 182 ? -29.811 -2.283 32.319 1.00 75.19 182 LYS A N 1
ATOM 1433 C CA . LYS A 1 182 ? -29.582 -1.187 31.364 1.00 75.19 182 LYS A CA 1
ATOM 1434 C C . LYS A 1 182 ? -28.312 -1.432 30.556 1.00 75.19 182 LYS A C 1
ATOM 1436 O O . LYS A 1 182 ? -27.308 -1.895 31.092 1.00 75.19 182 LYS A O 1
ATOM 1441 N N . VAL A 1 183 ? -28.323 -1.090 29.271 1.00 79.81 183 VAL A N 1
ATOM 1442 C CA . VAL A 1 183 ? -27.127 -1.120 28.412 1.00 79.81 183 VAL A CA 1
ATOM 1443 C C . VAL A 1 183 ? -26.505 0.273 28.382 1.00 79.81 183 VAL A C 1
ATOM 1445 O O . VAL A 1 183 ? -27.219 1.257 28.205 1.00 79.81 183 VAL A O 1
ATOM 1448 N N . VAL A 1 184 ? -25.184 0.363 28.547 1.00 78.88 184 VAL A N 1
ATOM 1449 C CA . VAL A 1 184 ? -24.457 1.630 28.410 1.00 78.88 184 VAL A CA 1
ATOM 1450 C C . VAL A 1 184 ? -24.439 2.028 26.940 1.00 78.88 184 VAL A C 1
ATOM 1452 O O . VAL A 1 184 ? -23.881 1.317 26.100 1.00 78.88 184 VAL A O 1
ATOM 1455 N N . CYS A 1 185 ? -25.026 3.177 26.637 1.00 76.38 185 CYS A N 1
ATOM 1456 C CA . CYS A 1 185 ? -24.933 3.812 25.331 1.00 76.38 185 CYS A CA 1
ATOM 1457 C C . CYS A 1 185 ? -23.873 4.911 25.389 1.00 76.38 185 CYS A C 1
ATOM 1459 O O . CYS A 1 185 ? -23.521 5.378 26.465 1.00 76.38 185 CYS A O 1
ATOM 1461 N N . SER A 1 186 ? -23.354 5.333 24.241 1.00 81.62 186 SER A N 1
ATOM 1462 C CA . SER A 1 186 ? -22.600 6.579 24.168 1.00 81.62 186 SER A CA 1
ATOM 1463 C C . SER A 1 186 ? -23.159 7.465 23.073 1.00 81.62 186 SER A C 1
ATOM 1465 O O . SER A 1 186 ? -23.567 6.989 22.012 1.00 81.62 186 SER A O 1
ATOM 1467 N N . GLN A 1 187 ? -23.187 8.765 23.338 1.00 78.69 187 GLN A N 1
ATOM 1468 C CA . GLN A 1 187 ? -23.603 9.772 22.372 1.00 78.69 187 GLN A CA 1
ATOM 1469 C C . GLN A 1 187 ? -22.641 10.951 22.396 1.00 78.69 187 GLN A C 1
ATOM 1471 O O . GLN A 1 187 ? -22.059 11.287 23.426 1.00 78.69 187 GLN A O 1
ATOM 1476 N N . PHE A 1 188 ? -22.462 11.596 21.250 1.00 80.31 188 PHE A N 1
ATOM 1477 C CA . PHE A 1 188 ? -21.705 12.836 21.183 1.00 80.31 188 PHE A CA 1
ATOM 1478 C C . PHE A 1 188 ? -22.659 14.015 21.357 1.00 80.31 188 PHE A C 1
ATOM 1480 O O . PHE A 1 188 ? -23.555 14.203 20.533 1.00 80.31 188 PHE A O 1
ATOM 1487 N N . ASN A 1 189 ? -22.465 14.816 22.404 1.00 78.50 189 ASN A N 1
ATOM 1488 C CA . ASN A 1 189 ? -23.285 15.995 22.639 1.00 78.50 189 ASN A CA 1
ATOM 1489 C C . ASN A 1 189 ? -22.671 17.215 21.919 1.00 78.50 189 ASN A C 1
ATOM 1491 O O . ASN A 1 189 ? -21.571 17.656 22.273 1.00 78.50 189 ASN A O 1
ATOM 1495 N N . PRO A 1 190 ? -23.350 17.789 20.906 1.00 72.62 190 PRO A N 1
ATOM 1496 C CA . PRO A 1 190 ? -22.811 18.898 20.122 1.00 72.62 190 PRO A CA 1
ATOM 1497 C C . PRO A 1 190 ? -22.703 20.210 20.915 1.00 72.62 190 PRO A C 1
ATOM 1499 O O . PRO A 1 190 ? -21.875 21.051 20.566 1.00 72.62 190 PRO A O 1
ATOM 1502 N N . ALA A 1 191 ? -23.491 20.385 21.983 1.00 75.25 191 ALA A N 1
ATOM 1503 C CA . ALA A 1 191 ? -23.469 21.588 22.814 1.00 75.25 191 ALA A CA 1
ATOM 1504 C C . ALA A 1 191 ? -22.252 21.612 23.751 1.00 75.25 191 ALA A C 1
ATOM 1506 O O . ALA A 1 191 ? -21.583 22.636 23.882 1.00 75.25 191 ALA A O 1
ATOM 1507 N N . THR A 1 192 ? -21.927 20.472 24.364 1.00 74.69 192 THR A N 1
ATOM 1508 C CA . THR A 1 192 ? -20.778 20.330 25.275 1.00 74.69 192 THR A CA 1
ATOM 1509 C C . THR A 1 192 ? -19.495 19.914 24.550 1.00 74.69 192 THR A C 1
ATOM 1511 O O . THR A 1 192 ? -18.408 20.011 25.121 1.00 74.69 192 THR A O 1
ATOM 1514 N N . LYS A 1 193 ? -19.601 19.492 23.278 1.00 76.62 193 LYS A N 1
ATOM 1515 C CA . LYS A 1 193 ? -18.515 18.925 22.455 1.00 76.62 193 LYS A CA 1
ATOM 1516 C C . LYS A 1 193 ? -17.799 17.765 23.153 1.00 76.62 193 LYS A C 1
ATOM 1518 O O . LYS A 1 193 ? -16.595 17.570 22.973 1.00 76.62 193 LYS A O 1
ATOM 1523 N N . THR A 1 194 ? -18.526 17.001 23.966 1.00 78.38 194 THR A N 1
ATOM 1524 C CA . THR A 1 194 ? -17.990 15.847 24.691 1.00 78.38 194 THR A CA 1
ATOM 1525 C C . THR A 1 194 ? -18.819 14.602 24.438 1.00 78.38 194 THR A C 1
ATOM 1527 O O . THR A 1 194 ? -20.023 14.670 24.199 1.00 78.38 194 THR A O 1
ATOM 1530 N N . LEU A 1 195 ? -18.150 13.454 24.507 1.00 82.19 195 LEU A N 1
ATOM 1531 C CA . LEU A 1 195 ? -18.816 12.161 24.553 1.00 82.19 195 LEU A CA 1
ATOM 1532 C C . LEU A 1 195 ? -19.531 12.024 25.905 1.00 82.19 195 LEU A C 1
ATOM 1534 O O . LEU A 1 195 ? -18.981 12.420 26.934 1.00 82.19 195 LEU A O 1
ATOM 1538 N N . GLU A 1 196 ? -20.740 11.488 25.898 1.00 84.25 196 GLU A N 1
ATOM 1539 C CA . GLU A 1 196 ? -21.568 11.232 27.074 1.00 84.25 196 GLU A CA 1
ATOM 1540 C C . GLU A 1 196 ? -21.995 9.763 27.095 1.00 84.25 196 GLU A C 1
ATOM 1542 O O . GLU A 1 196 ? -22.114 9.146 26.032 1.00 84.25 196 GLU A O 1
ATOM 1547 N N . TYR A 1 197 ? -22.192 9.227 28.300 1.00 82.62 197 TYR A N 1
ATOM 1548 C CA . TYR A 1 197 ? -22.593 7.845 28.579 1.00 82.62 197 TYR A CA 1
ATOM 1549 C C . TYR A 1 197 ? -23.846 7.787 29.451 1.00 82.62 197 TYR A C 1
ATOM 1551 O O . TYR A 1 197 ? -24.056 8.751 30.229 1.00 82.62 197 TYR A O 1
#

Sequence (197 aa):
KVSVMDVSKKYGLEFRLLNAVAKGRPWYGNWGYEFGAGSFAISIDSYFQAVRAISSIPLEPFLVEERSRRTPLYDIIFFYSSLSTSPLSTLQDLVLYIMTLVHEARSQSSTASKKPVGTELSRWRADDLSQIERALMKVLQVATTSSWVSYKSLGGAISRARDPELVDFCLKRLPGRTVGDKVVCSQFNPATKTLEY